Protein 2OYR (pdb70)

Solvent-accessible surface area: 12328 Å² total

Sequence (239 aa):
KICLIDETGAGDGALSVLAARWGLEHDEDNLALVLTPEHLELRKRDEPKLGGIFVDFVGGAAHRRKFGGGRGEAVAKAVGIKGDYLPDVVDATAGLGRDAFVLASVGCRVRLERNPVVAALLDDGLARGYADAEIGGWLQERLQLIHASSLTALTDITPRPQVVYLDPFPHKQKKERVFQSLVGPDLDADGLLEPARLLATKRVVVKRPDYAPPLANVATPNAVVTKGHRFDIYAGTPV

Foldseek 3Di:
DAAEEEADPPPPCPSVVLCVVLVHDHDNPPCYFYQHNVFIWFDRVVCCVLPTDFQALPDDVVVCLVPVCQCPHLLNVQQPDDDPDQWAEEAQDCQSVPSVSSSLSSPHQYEEHAPSSSLSRNVRNLVVQLVDPPRNVSCVRRYYYDHDHLLPPLQPDPPQIQEYEEEQAQDDDHSSVRSCVVRPHPPCRLSNPVSRQARHQFKYKYKAFPPGAPRVNDDAPDWRDDPGIIIGIDGHHHD

Radius of gyration: 18.03 Å; Cα contacts (8 Å, |Δi|>4): 451; chains: 1; bounding box: 41×36×50 Å

InterPro domains:
  IPR007536 Ribosomal RNA small subunit methyltransferase J [MF_01523] (3-248)
  IPR007536 Ribosomal RNA small subunit methyltransferase J [PF04445] (19-246)
  IPR007536 Ribosomal RNA small subunit methyltransferase J [PTHR36112] (1-248)
  IPR029063 S-adenosyl-L-methionine-dependent methyltransferase superfamily [G3DSA:3.40.50.150] (57-249)
  IPR029063 S-adenosyl-L-methionine-dependent methyltransferase superfamily [SSF53335] (8-246)

Secondary structure (DSSP, 8-state):
-B-EEE-S---SSHHHHHHHHHT--B-TT---EEE-SS-EEEE-TT-GGG-EE---SSS---HHHHHS-GGGSHHHHHTT-BTTB---EEETT-TT-HHHHHHHHHT--B--B--HHHHHHHHHHHHHHHH-TTTHHHHHHHB---BS-HHHHSTT-SSPPSEEEE-----------HHHHHS---TTGGGGHHHHHHH-SSEEEEEEETTPPPGGG---SEEEE-SSEEEEEEE----

Nearest PDB structures (foldseek):
  2oyr-assembly1_A  TM=1.004E+00  e=3.779E-51  Shigella flexneri 2a
  2pgx-assembly1_A  TM=9.984E-01  e=9.378E-48  Escherichia coli O157:H7
  2pkw-assembly1_A  TM=9.981E-01  e=3.112E-46  Salmonella enterica subsp. enterica serovar Typhimurium str. LT2
  2r6z-assembly1_B  TM=7.964E-01  e=3.998E-18  Neisseria gonorrhoeae
  2r6z-assembly1_A  TM=8.002E-01  e=1.396E-17  Neisseria gonorrhoeae

B-factor: mean 17.2, std 8.58, range [4.15, 61.74]

Structure (mmCIF, N/CA/C/O backbone):
data_2OYR
#
_entry.id   2OYR
#
_cell.length_a   42.403
_cell.length_b   74.737
_cell.length_c   79.423
_cell.angle_alpha   90.00
_cell.angle_beta   90.00
_cell.angle_gamma   90.00
#
_symmetry.space_group_name_H-M   'P 21 21 21'
#
loop_
_entity.id
_entity.type
_entity.pdbx_description
1 polymer 'UPF0341 protein yhiQ'
2 non-polymer S-ADENOSYL-L-HOMOCYSTEINE
3 water water
#
loop_
_atom_site.group_PDB
_atom_site.id
_atom_site.type_symbol
_atom_site.label_atom_id
_atom_site.label_alt_id
_atom_site.label_comp_id
_atom_site.label_asym_id
_atom_site.label_entity_id
_atom_site.label_seq_id
_atom_site.pdbx_PDB_ins_code
_atom_site.Cartn_x
_atom_site.Cartn_y
_atom_site.Cartn_z
_atom_site.occupancy
_atom_site.B_iso_or_equiv
_atom_site.auth_seq_id
_atom_site.auth_comp_id
_atom_site.auth_asym_id
_atom_site.auth_atom_id
_atom_site.pdbx_PDB_model_num
ATOM 9 N N . LYS A 1 2 ? 22.648 56.734 42.770 1.00 12.04 2 LYS A N 1
ATOM 10 C CA . LYS A 1 2 ? 22.583 55.869 43.943 1.00 13.36 2 LYS A CA 1
ATOM 11 C C . LYS A 1 2 ? 22.571 54.378 43.594 1.00 13.78 2 LYS A C 1
ATOM 12 O O . LYS A 1 2 ? 22.010 53.965 42.577 1.00 14.23 2 LYS A O 1
ATOM 18 N N . ILE A 1 3 ? 23.193 53.581 44.458 1.00 12.80 3 ILE A N 1
ATOM 19 C CA . ILE A 1 3 ? 23.254 52.127 44.299 1.00 12.46 3 ILE A CA 1
ATOM 20 C C . ILE A 1 3 ? 24.017 51.566 45.501 1.00 11.59 3 ILE A C 1
ATOM 21 O O . ILE A 1 3 ? 24.835 52.264 46.093 1.00 9.52 3 ILE A O 1
ATOM 26 N N . CYS A 1 4 ? 23.744 50.320 45.876 1.00 10.69 4 CYS A N 1
ATOM 27 C CA . CYS A 1 4 ? 24.435 49.720 47.013 1.00 10.92 4 CYS A CA 1
ATOM 28 C C . CYS A 1 4 ? 25.799 49.215 46.551 1.00 11.44 4 CYS A C 1
ATOM 29 O O . CYS A 1 4 ? 25.884 48.279 45.759 1.00 10.71 4 CYS A O 1
ATOM 32 N N . LEU A 1 5 ? 26.864 49.847 47.033 1.00 9.81 5 LEU A N 1
ATOM 33 C CA . LEU A 1 5 ? 28.215 49.454 46.656 1.00 8.87 5 LEU A CA 1
ATOM 34 C C . LEU A 1 5 ? 28.750 48.413 47.634 1.00 9.64 5 LEU A C 1
ATOM 35 O O . LEU A 1 5 ? 28.835 48.664 48.840 1.00 8.75 5 LEU A O 1
ATOM 40 N N . ILE A 1 6 ? 29.107 47.244 47.106 1.00 7.93 6 ILE A N 1
ATOM 41 C CA . ILE A 1 6 ? 29.609 46.143 47.931 1.00 9.10 6 ILE A CA 1
ATOM 42 C C . ILE A 1 6 ? 31.014 45.712 47.529 1.00 8.96 6 ILE A C 1
ATOM 43 O O . ILE A 1 6 ? 31.306 45.528 46.349 1.00 10.02 6 ILE A O 1
ATOM 48 N N . ASP A 1 7 ? 31.879 45.553 48.524 1.00 7.53 7 ASP A N 1
ATOM 49 C CA . ASP A 1 7 ? 33.261 45.166 48.287 1.00 8.59 7 ASP A CA 1
ATOM 50 C C . ASP A 1 7 ? 33.482 43.720 48.704 1.00 7.94 7 ASP A C 1
ATOM 51 O O . ASP A 1 7 ? 33.409 43.391 49.892 1.00 6.86 7 ASP A O 1
ATOM 56 N N . GLU A 1 8 ? 33.730 42.853 47.726 1.00 6.68 8 GLU A N 1
ATOM 57 C CA . GLU A 1 8 ? 33.982 41.443 48.013 1.00 9.66 8 GLU A CA 1
ATOM 58 C C . GLU A 1 8 ? 35.374 41.066 47.511 1.00 8.98 8 GLU A C 1
ATOM 59 O O . GLU A 1 8 ? 35.596 39.944 47.057 1.00 9.91 8 GLU A O 1
ATOM 65 N N . THR A 1 9 ? 36.315 42.000 47.606 1.00 9.32 9 THR A N 1
ATOM 66 C CA . THR A 1 9 ? 37.671 41.736 47.127 1.00 11.90 9 THR A CA 1
ATOM 67 C C . THR A 1 9 ? 38.672 41.406 48.221 1.00 13.59 9 THR A C 1
ATOM 68 O O . THR A 1 9 ? 39.695 40.768 47.963 1.00 13.34 9 THR A O 1
ATOM 72 N N . GLY A 1 10 ? 38.380 41.853 49.437 1.00 13.57 10 GLY A N 1
ATOM 73 C CA . GLY A 1 10 ? 39.280 41.606 50.546 1.00 15.84 10 GLY A CA 1
ATOM 74 C C . GLY A 1 10 ? 40.618 42.312 50.393 1.00 16.00 10 GLY A C 1
ATOM 75 O O . GLY A 1 10 ? 41.551 42.044 51.149 1.00 15.83 10 GLY A O 1
ATOM 76 N N . ALA A 1 11 ? 40.721 43.228 49.433 1.00 16.03 11 ALA A N 1
ATOM 77 C CA . ALA A 1 11 ? 41.982 43.937 49.213 1.00 16.59 11 ALA A CA 1
ATOM 78 C C . ALA A 1 11 ? 42.215 45.117 50.153 1.00 17.23 11 ALA A C 1
ATOM 79 O O . ALA A 1 11 ? 43.300 45.261 50.721 1.00 18.64 11 ALA A O 1
ATOM 81 N N . GLY A 1 12 ? 41.204 45.966 50.300 1.00 16.49 12 GLY A N 1
ATOM 82 C CA . GLY A 1 12 ? 41.330 47.127 51.162 1.00 14.63 12 GLY A CA 1
ATOM 83 C C . GLY A 1 12 ? 42.137 48.247 50.530 1.00 14.16 12 GLY A C 1
ATOM 84 O O . GLY A 1 12 ? 42.531 49.187 51.214 1.00 13.10 12 GLY A O 1
ATOM 85 N N . ASP A 1 13 ? 42.371 48.162 49.223 1.00 12.74 13 ASP A N 1
ATOM 86 C CA . ASP A 1 13 ? 43.155 49.172 48.518 1.00 13.60 13 ASP A CA 1
ATOM 87 C C . ASP A 1 13 ? 42.351 50.369 48.034 1.00 12.94 13 ASP A C 1
ATOM 88 O O . ASP A 1 13 ? 42.901 51.269 47.403 1.00 13.03 13 ASP A O 1
ATOM 93 N N . GLY A 1 14 ? 41.053 50.373 48.318 1.00 12.28 14 GLY A N 1
ATOM 94 C CA . GLY A 1 14 ? 40.217 51.480 47.897 1.00 12.61 14 GLY A CA 1
ATOM 95 C C . GLY A 1 14 ? 39.727 51.403 46.463 1.00 12.04 14 GLY A C 1
ATOM 96 O O . GLY A 1 14 ? 39.213 52.382 45.936 1.00 12.30 14 GLY A O 1
ATOM 97 N N . ALA A 1 15 ? 39.873 50.247 45.824 1.00 12.01 15 ALA A N 1
ATOM 98 C CA . ALA A 1 15 ? 39.431 50.102 44.438 1.00 12.61 15 ALA A CA 1
ATOM 99 C C . ALA A 1 15 ? 37.974 50.531 44.250 1.00 12.38 15 ALA A C 1
ATOM 100 O O . ALA A 1 15 ? 37.656 51.287 43.325 1.00 13.30 15 ALA A O 1
ATOM 102 N N . LEU A 1 16 ? 37.088 50.053 45.119 1.00 10.51 16 LEU A N 1
ATOM 103 C CA . LEU A 1 16 ? 35.670 50.407 45.013 1.00 12.54 16 LEU A CA 1
ATOM 104 C C . LEU A 1 16 ? 35.429 51.907 45.209 1.00 11.17 16 LEU A C 1
ATOM 105 O O . LEU A 1 16 ? 34.610 52.508 44.512 1.00 11.62 16 LEU A O 1
ATOM 110 N N . SER A 1 17 ? 36.135 52.512 46.159 1.00 10.97 17 SER A N 1
ATOM 111 C CA . SER A 1 17 ? 35.971 53.937 46.413 1.00 11.24 17 SER A CA 1
ATOM 112 C C . SER A 1 17 ? 36.449 54.727 45.200 1.00 11.92 17 SER A C 1
ATOM 113 O O . SER A 1 17 ? 35.831 55.717 44.813 1.00 11.90 17 SER A O 1
ATOM 116 N N . VAL A 1 18 ? 37.551 54.285 44.600 1.00 12.50 18 VAL A N 1
ATOM 117 C CA . VAL A 1 18 ? 38.091 54.958 43.417 1.00 12.45 18 VAL A CA 1
ATOM 118 C C . VAL A 1 18 ? 37.098 54.834 42.262 1.00 11.80 18 VAL A C 1
ATOM 119 O O . VAL A 1 18 ? 36.867 55.786 41.518 1.00 11.25 18 VAL A O 1
ATOM 123 N N . LEU A 1 19 ? 36.489 53.658 42.143 1.00 13.69 19 LEU A N 1
ATOM 124 C CA . LEU A 1 19 ? 35.523 53.390 41.086 1.00 14.33 19 LEU A CA 1
ATOM 125 C C . LEU A 1 19 ? 34.269 54.251 41.215 1.00 12.83 19 LEU A C 1
ATOM 126 O O . LEU A 1 19 ? 33.760 54.772 40.222 1.00 11.75 19 LEU A O 1
ATOM 131 N N . ALA A 1 20 ? 33.775 54.394 42.441 1.00 11.86 20 ALA A N 1
ATOM 132 C CA . ALA A 1 20 ? 32.589 55.200 42.699 1.00 10.65 20 ALA A CA 1
ATOM 133 C C . ALA A 1 20 ? 32.875 56.662 42.369 1.00 10.44 20 ALA A C 1
ATOM 134 O O . ALA A 1 20 ? 32.043 57.353 41.780 1.00 12.42 20 ALA A O 1
ATOM 136 N N . ALA A 1 21 ? 34.054 57.131 42.761 1.00 9.87 21 ALA A N 1
ATOM 137 C CA . ALA A 1 21 ? 34.452 58.513 42.505 1.00 11.94 21 ALA A CA 1
ATOM 138 C C . ALA A 1 21 ? 34.548 58.758 41.002 1.00 11.23 21 ALA A C 1
ATOM 139 O O . ALA A 1 21 ? 34.005 59.736 40.482 1.00 12.73 21 ALA A O 1
ATOM 141 N N . ARG A 1 22 ? 35.231 57.851 40.311 1.00 12.48 22 ARG A N 1
ATOM 142 C CA . ARG A 1 22 ? 35.416 57.944 38.868 1.00 12.35 22 ARG A CA 1
ATOM 143 C C . ARG A 1 22 ? 34.085 58.007 38.118 1.00 13.04 22 ARG A C 1
ATOM 144 O O . ARG A 1 22 ? 33.923 58.810 37.195 1.00 14.09 22 ARG A O 1
ATOM 152 N N . TRP A 1 23 ? 33.128 57.171 38.514 1.00 10.74 23 TRP A N 1
ATOM 153 C CA . TRP A 1 23 ? 31.825 57.150 37.850 1.00 11.53 23 TRP A CA 1
ATOM 154 C C . TRP A 1 23 ? 30.740 57.963 38.543 1.00 11.65 23 TRP A C 1
ATOM 155 O O . TRP A 1 23 ? 29.587 57.959 38.119 1.00 11.70 23 TRP A O 1
ATOM 166 N N . GLY A 1 24 ? 31.109 58.663 39.609 1.00 13.21 24 GLY A N 1
ATOM 167 C CA . GLY A 1 24 ? 30.137 59.466 40.328 1.00 11.37 24 GLY A CA 1
ATOM 168 C C . GLY A 1 24 ? 29.030 58.655 40.979 1.00 10.79 24 GLY A C 1
ATOM 169 O O . GLY A 1 24 ? 27.874 59.071 40.977 1.00 8.90 24 GLY A O 1
ATOM 170 N N . LEU A 1 25 ? 29.371 57.498 41.539 1.00 10.65 25 LEU A N 1
ATOM 171 C CA . LEU A 1 25 ? 28.369 56.671 42.197 1.00 11.94 25 LEU A CA 1
ATOM 172 C C . LEU A 1 25 ? 28.262 57.001 43.683 1.00 13.09 25 LEU A C 1
ATOM 173 O O . LEU A 1 25 ? 29.263 57.282 44.342 1.00 12.95 25 LEU A O 1
ATOM 178 N N . GLU A 1 26 ? 27.038 56.953 44.199 1.00 13.37 26 GLU A N 1
ATOM 179 C CA . GLU A 1 26 ? 26.772 57.243 45.603 1.00 14.71 26 GLU A CA 1
ATOM 180 C C . GLU A 1 26 ? 26.283 55.986 46.302 1.00 14.29 26 GLU A C 1
ATOM 181 O O . GLU A 1 26 ? 25.296 55.383 45.881 1.00 14.69 26 GLU A O 1
ATOM 187 N N . HIS A 1 27 ? 26.954 55.588 47.375 1.00 12.96 27 HIS A N 1
ATOM 188 C CA . HIS A 1 27 ? 26.520 54.397 48.086 1.00 14.27 27 HIS A CA 1
ATOM 189 C C . HIS A 1 27 ? 25.141 54.602 48.707 1.00 15.09 27 HIS A C 1
ATOM 190 O O . HIS A 1 27 ? 24.887 55.616 49.355 1.00 15.08 27 HIS A O 1
ATOM 197 N N . ASP A 1 28 ? 24.254 53.634 48.497 1.00 14.60 28 ASP A N 1
ATOM 198 C CA . ASP A 1 28 ? 22.899 53.687 49.043 1.00 16.64 28 ASP A CA 1
ATOM 199 C C . ASP A 1 28 ? 22.618 52.335 49.701 1.00 18.07 28 ASP A C 1
ATOM 200 O O . ASP A 1 28 ? 22.219 51.375 49.040 1.00 16.95 28 ASP A O 1
ATOM 205 N N . GLU A 1 29 ? 22.855 52.276 51.009 1.00 19.83 29 GLU A N 1
ATOM 206 C CA . GLU A 1 29 ? 22.678 51.065 51.815 1.00 21.69 29 GLU A CA 1
ATOM 207 C C . GLU A 1 29 ? 21.413 50.259 51.588 1.00 21.29 29 GLU A C 1
ATOM 208 O O . GLU A 1 29 ? 21.451 49.031 51.562 1.00 20.67 29 GLU A O 1
ATOM 214 N N . ASP A 1 30 ? 20.290 50.948 51.450 1.00 22.26 30 ASP A N 1
ATOM 215 C CA . ASP A 1 30 ? 19.019 50.263 51.275 1.00 23.34 30 ASP A CA 1
ATOM 216 C C . ASP A 1 30 ? 18.553 50.206 49.826 1.00 23.42 30 ASP A C 1
ATOM 217 O O . ASP A 1 30 ? 17.373 49.976 49.562 1.00 23.02 30 ASP A O 1
ATOM 222 N N . ASN A 1 31 ? 19.478 50.392 48.887 1.00 20.30 31 ASN A N 1
ATOM 223 C CA . ASN A 1 31 ? 19.127 50.367 47.472 1.00 19.65 31 ASN A CA 1
ATOM 224 C C . ASN A 1 31 ? 18.671 48.981 47.017 1.00 18.04 31 ASN A C 1
ATOM 225 O O . ASN A 1 31 ? 19.130 47.962 47.530 1.00 17.55 31 ASN A O 1
ATOM 230 N N . LEU A 1 32 ? 17.754 48.948 46.056 1.00 18.08 32 LEU A N 1
ATOM 231 C CA . LEU A 1 32 ? 17.240 47.688 45.531 1.00 17.44 32 LEU A CA 1
ATOM 232 C C . LEU A 1 32 ? 18.296 46.977 44.686 1.00 15.90 32 LEU A C 1
ATOM 233 O O . LEU A 1 32 ? 18.284 45.752 44.569 1.00 13.91 32 LEU A O 1
ATOM 246 N N . ALA A 1 34 ? 22.547 46.405 43.659 1.00 13.11 34 ALA A N 1
ATOM 247 C CA . ALA A 1 34 ? 23.888 46.414 44.229 1.00 10.16 34 ALA A CA 1
ATOM 248 C C . ALA A 1 34 ? 24.947 46.243 43.150 1.00 8.80 34 ALA A C 1
ATOM 249 O O . ALA A 1 34 ? 24.787 45.457 42.209 1.00 7.56 34 ALA A O 1
ATOM 251 N N . LEU A 1 35 ? 26.028 47.000 43.297 1.00 7.22 35 LEU A N 1
ATOM 252 C CA . LEU A 1 35 ? 27.158 46.940 42.384 1.00 6.64 35 LEU A CA 1
ATOM 253 C C . LEU A 1 35 ? 28.257 46.347 43.254 1.00 7.06 35 LEU A C 1
ATOM 254 O O . LEU A 1 35 ? 28.712 46.977 44.214 1.00 6.98 35 LEU A O 1
ATOM 259 N N . VAL A 1 36 ? 28.677 45.134 42.914 1.00 6.49 36 VAL A N 1
ATOM 260 C CA . VAL A 1 36 ? 29.657 44.406 43.704 1.00 7.10 36 VAL A CA 1
ATOM 261 C C . VAL A 1 36 ? 30.999 44.182 43.027 1.00 7.61 36 VAL A C 1
ATOM 262 O O . VAL A 1 36 ? 31.058 43.670 41.909 1.00 8.22 36 VAL A O 1
ATOM 266 N N . LEU A 1 37 ? 32.080 44.553 43.703 1.00 6.65 37 LEU A N 1
ATOM 267 C CA . LEU A 1 37 ? 33.410 44.337 43.140 1.00 8.54 37 LEU A CA 1
ATOM 268 C C . LEU A 1 37 ? 33.896 43.007 43.715 1.00 10.38 37 LEU A C 1
ATOM 269 O O . LEU A 1 37 ? 34.091 42.887 44.925 1.00 10.11 37 LEU A O 1
ATOM 274 N N . THR A 1 38 ? 34.055 42.002 42.856 1.00 9.49 38 THR A N 1
ATOM 275 C CA . THR A 1 38 ? 34.518 40.686 43.304 1.00 10.75 38 THR A CA 1
ATOM 276 C C . THR A 1 38 ? 35.945 40.459 42.825 1.00 11.68 38 THR A C 1
ATOM 277 O O . THR A 1 38 ? 36.485 41.267 42.071 1.00 11.30 38 THR A O 1
ATOM 281 N N . PRO A 1 39 ? 36.577 39.351 43.253 1.00 13.07 39 PRO A N 1
ATOM 282 C CA . PRO A 1 39 ? 37.953 39.101 42.810 1.00 13.50 39 PRO A CA 1
ATOM 283 C C . PRO A 1 39 ? 38.013 38.780 41.324 1.00 13.46 39 PRO A C 1
ATOM 284 O O . PRO A 1 39 ? 39.072 38.842 40.720 1.00 14.36 39 PRO A O 1
ATOM 288 N N . GLU A 1 40 ? 36.871 38.446 40.738 1.00 13.93 40 GLU A N 1
ATOM 289 C CA . GLU A 1 40 ? 36.841 38.093 39.329 1.00 15.54 40 GLU A CA 1
ATOM 290 C C . GLU A 1 40 ? 36.391 39.244 38.437 1.00 15.32 40 GLU A C 1
ATOM 291 O O . GLU A 1 40 ? 36.890 39.394 37.323 1.00 13.39 40 GLU A O 1
ATOM 297 N N . HIS A 1 41 ? 35.465 40.065 38.931 1.00 12.84 41 HIS A N 1
ATOM 298 C CA . HIS A 1 41 ? 34.932 41.166 38.131 1.00 11.73 41 HIS A CA 1
ATOM 299 C C . HIS A 1 41 ? 33.939 42.033 38.904 1.00 11.08 41 HIS A C 1
ATOM 300 O O . HIS A 1 41 ? 33.612 41.769 40.063 1.00 11.18 41 HIS A O 1
ATOM 307 N N . LEU A 1 42 ? 33.441 43.063 38.229 1.00 10.63 42 LEU A N 1
ATOM 308 C CA . LEU A 1 42 ? 32.437 43.945 38.807 1.00 9.51 42 LEU A CA 1
ATOM 309 C C . LEU A 1 42 ? 31.101 43.439 38.269 1.00 9.53 42 LEU A C 1
ATOM 310 O O . LEU A 1 42 ? 30.942 43.292 37.056 1.00 9.09 42 LEU A O 1
ATOM 315 N N . GLU A 1 43 ? 30.152 43.156 39.155 1.00 7.55 43 GLU A N 1
ATOM 316 C CA . GLU A 1 43 ? 28.845 42.679 38.711 1.00 8.17 43 GLU A CA 1
ATOM 317 C C . GLU A 1 43 ? 27.693 43.468 39.317 1.00 8.83 43 GLU A C 1
ATOM 318 O O . GLU A 1 43 ? 27.876 44.214 40.279 1.00 8.71 43 GLU A O 1
ATOM 324 N N . LEU A 1 44 ? 26.513 43.303 38.720 1.00 7.73 44 LEU A N 1
ATOM 325 C CA . LEU A 1 44 ? 25.289 43.978 39.151 1.00 7.07 44 LEU A CA 1
ATOM 326 C C . LEU A 1 44 ? 24.319 42.936 39.708 1.00 7.58 44 LEU A C 1
ATOM 327 O O . LEU A 1 44 ? 24.093 41.901 39.083 1.00 8.77 44 LEU A O 1
ATOM 332 N N . ARG A 1 45 ? 23.747 43.208 40.878 1.00 8.44 45 ARG A N 1
ATOM 333 C CA . ARG A 1 45 ? 22.809 42.282 41.502 1.00 8.83 45 ARG A CA 1
ATOM 334 C C . ARG A 1 45 ? 21.471 42.924 41.854 1.00 9.43 45 ARG A C 1
ATOM 335 O O . ARG A 1 45 ? 21.390 44.128 42.108 1.00 10.36 45 ARG A O 1
ATOM 343 N N . LYS A 1 46 ? 20.428 42.099 41.860 1.00 11.19 46 LYS A N 1
ATOM 344 C CA . LYS A 1 46 ? 19.076 42.520 42.222 1.00 13.66 46 LYS A CA 1
ATOM 345 C C . LYS A 1 46 ? 18.901 41.917 43.615 1.00 15.45 46 LYS A C 1
ATOM 346 O O . LYS A 1 46 ? 18.488 40.764 43.762 1.00 15.30 46 LYS A O 1
ATOM 352 N N . ARG A 1 47 ? 19.242 42.708 44.628 1.00 16.57 47 ARG A N 1
ATOM 353 C CA . ARG A 1 47 ? 19.201 42.295 46.027 1.00 18.27 47 ARG A CA 1
ATOM 354 C C . ARG A 1 47 ? 17.986 41.499 46.511 1.00 20.21 47 ARG A C 1
ATOM 355 O O . ARG A 1 47 ? 18.132 40.633 47.363 1.00 19.30 47 ARG A O 1
ATOM 363 N N . ASP A 1 48 ? 16.802 41.785 45.975 1.00 21.95 48 ASP A N 1
ATOM 364 C CA . ASP A 1 48 ? 15.594 41.087 46.404 1.00 23.52 48 ASP A CA 1
ATOM 365 C C . ASP A 1 48 ? 15.394 39.765 45.676 1.00 23.77 48 ASP A C 1
ATOM 366 O O . ASP A 1 48 ? 14.494 38.995 46.005 1.00 22.92 48 ASP A O 1
ATOM 371 N N . GLU A 1 49 ? 16.238 39.499 44.688 1.00 22.82 49 GLU A N 1
ATOM 372 C CA . GLU A 1 49 ? 16.132 38.268 43.922 1.00 22.67 49 GLU A CA 1
ATOM 373 C C . GLU A 1 49 ? 17.498 37.637 43.667 1.00 22.01 49 GLU A C 1
ATOM 374 O O . GLU A 1 49 ? 18.001 37.648 42.536 1.00 20.80 49 GLU A O 1
ATOM 380 N N . PRO A 1 50 ? 18.113 37.075 44.720 1.00 22.15 50 PRO A N 1
ATOM 381 C CA . PRO A 1 50 ? 19.428 36.431 44.632 1.00 22.63 50 PRO A CA 1
ATOM 382 C C . PRO A 1 50 ? 19.459 35.286 43.621 1.00 22.99 50 PRO A C 1
ATOM 383 O O . PRO A 1 50 ? 20.496 35.013 43.018 1.00 22.95 50 PRO A O 1
ATOM 387 N N . LYS A 1 51 ? 18.326 34.612 43.445 1.00 22.48 51 LYS A N 1
ATOM 388 C CA . LYS A 1 51 ? 18.263 33.497 42.507 1.00 23.05 51 LYS A CA 1
ATOM 389 C C . LYS A 1 51 ? 18.623 33.916 41.089 1.00 22.34 51 LYS A C 1
ATOM 390 O O . LYS A 1 51 ? 19.035 33.085 40.277 1.00 21.71 51 LYS A O 1
ATOM 396 N N . LEU A 1 52 ? 18.471 35.203 40.789 1.00 20.61 52 LEU A N 1
ATOM 397 C CA . LEU A 1 52 ? 18.799 35.704 39.458 1.00 20.98 52 LEU A CA 1
ATOM 398 C C . LEU A 1 52 ? 20.307 35.805 39.278 1.00 20.05 52 LEU A C 1
ATOM 399 O O . LEU A 1 52 ? 20.800 35.901 38.154 1.00 21.96 52 LEU A O 1
ATOM 404 N N . GLY A 1 53 ? 21.039 35.782 40.388 1.00 20.46 53 GLY A N 1
ATOM 405 C CA . GLY A 1 53 ? 22.487 35.872 40.315 1.00 18.83 53 GLY A CA 1
ATOM 406 C C . GLY A 1 53 ? 22.958 37.258 39.924 1.00 18.00 53 GLY A C 1
ATOM 407 O O . GLY A 1 53 ? 22.177 38.211 39.917 1.00 20.06 53 GLY A O 1
ATOM 408 N N . GLY A 1 54 ? 24.241 37.382 39.607 1.00 16.59 54 GLY A N 1
ATOM 409 C CA . GLY A 1 54 ? 24.770 38.674 39.217 1.00 14.88 54 GLY A CA 1
ATOM 410 C C . GLY A 1 54 ? 25.098 38.711 37.738 1.00 13.56 54 GLY A C 1
ATOM 411 O O . GLY A 1 54 ? 25.342 37.668 37.125 1.00 13.45 54 GLY A O 1
ATOM 412 N N . ILE A 1 55 ? 25.083 39.905 37.153 1.00 11.07 55 ILE A N 1
ATOM 413 C CA . ILE A 1 55 ? 25.407 40.043 35.739 1.00 11.23 55 ILE A CA 1
ATOM 414 C C . ILE A 1 55 ? 26.644 40.902 35.596 1.00 10.07 55 ILE A C 1
ATOM 415 O O . ILE A 1 55 ? 26.849 41.842 36.355 1.00 9.19 55 ILE A O 1
ATOM 420 N N . PHE A 1 56 ? 27.478 40.556 34.625 1.00 10.67 56 PHE A N 1
ATOM 421 C CA . PHE A 1 56 ? 28.710 41.288 34.364 1.00 11.28 56 PHE A CA 1
ATOM 422 C C . PHE A 1 56 ? 29.037 41.181 32.883 1.00 9.81 56 PHE A C 1
ATOM 423 O O . PHE A 1 56 ? 28.582 40.267 32.203 1.00 11.33 56 PHE A O 1
ATOM 431 N N . VAL A 1 57 ? 29.827 42.127 32.397 1.00 8.50 57 VAL A N 1
ATOM 432 C CA . VAL A 1 57 ? 30.228 42.167 31.001 1.00 6.93 57 VAL A CA 1
ATOM 433 C C . VAL A 1 57 ? 31.464 41.303 30.795 1.00 9.93 57 VAL A C 1
ATOM 434 O O . VAL A 1 57 ? 32.500 41.516 31.432 1.00 9.40 57 VAL A O 1
ATOM 438 N N . ASP A 1 58 ? 31.353 40.331 29.897 1.00 9.49 58 ASP A N 1
ATOM 439 C CA . ASP A 1 58 ? 32.455 39.418 29.631 1.00 11.41 58 ASP A CA 1
ATOM 440 C C . ASP A 1 58 ? 32.607 39.178 28.126 1.00 12.23 58 ASP A C 1
ATOM 441 O O . ASP A 1 58 ? 31.817 38.459 27.519 1.00 12.79 58 ASP A O 1
ATOM 446 N N . PHE A 1 59 ? 33.627 39.797 27.539 1.00 11.89 59 PHE A N 1
ATOM 447 C CA . PHE A 1 59 ? 33.903 39.677 26.109 1.00 12.50 59 PHE A CA 1
ATOM 448 C C . PHE A 1 59 ? 34.703 38.423 25.789 1.00 12.89 59 PHE A C 1
ATOM 449 O O . PHE A 1 59 ? 34.699 37.946 24.652 1.00 12.96 59 PHE A O 1
ATOM 457 N N . VAL A 1 60 ? 35.387 37.899 26.799 1.00 12.15 60 VAL A N 1
ATOM 458 C CA . VAL A 1 60 ? 36.229 36.719 26.644 1.00 13.83 60 VAL A CA 1
ATOM 459 C C . VAL A 1 60 ? 35.503 35.377 26.710 1.00 14.14 60 VAL A C 1
ATOM 460 O O . VAL A 1 60 ? 35.842 34.450 25.971 1.00 16.17 60 VAL A O 1
ATOM 464 N N . GLY A 1 61 ? 34.517 35.260 27.592 1.00 13.68 61 GLY A N 1
ATOM 465 C CA . GLY A 1 61 ? 33.812 33.996 27.700 1.00 13.87 61 GLY A CA 1
ATOM 466 C C . GLY A 1 61 ? 32.302 34.099 27.690 1.00 12.63 61 GLY A C 1
ATOM 467 O O . GLY A 1 61 ? 31.729 35.066 27.187 1.00 12.93 61 GLY A O 1
ATOM 468 N N . GLY A 1 62 ? 31.660 33.072 28.232 1.00 12.54 62 GLY A N 1
ATOM 469 C CA . GLY A 1 62 ? 30.214 33.043 28.312 1.00 12.23 62 GLY A CA 1
ATOM 470 C C . GLY A 1 62 ? 29.463 33.244 27.008 1.00 12.28 62 GLY A C 1
ATOM 471 O O . GLY A 1 62 ? 29.916 32.851 25.929 1.00 11.24 62 GLY A O 1
ATOM 472 N N . ALA A 1 63 ? 28.298 33.868 27.129 1.00 11.49 63 ALA A N 1
ATOM 473 C CA . ALA A 1 63 ? 27.416 34.133 25.999 1.00 12.24 63 ALA A CA 1
ATOM 474 C C . ALA A 1 63 ? 28.046 34.933 24.861 1.00 12.10 63 ALA A C 1
ATOM 475 O O . ALA A 1 63 ? 27.742 34.686 23.696 1.00 10.59 63 ALA A O 1
ATOM 485 N N . ALA A 1 65 ? 31.246 34.964 23.907 1.00 11.29 65 ALA A N 1
ATOM 486 C CA . ALA A 1 65 ? 32.204 34.127 23.191 1.00 10.10 65 ALA A CA 1
ATOM 487 C C . ALA A 1 65 ? 31.471 33.107 22.328 1.00 10.38 65 ALA A C 1
ATOM 488 O O . ALA A 1 65 ? 31.923 32.765 21.237 1.00 10.52 65 ALA A O 1
ATOM 490 N N . HIS A 1 66 ? 30.340 32.620 22.833 1.00 9.56 66 HIS A N 1
ATOM 491 C CA . HIS A 1 66 ? 29.530 31.643 22.118 1.00 8.22 66 HIS A CA 1
ATOM 492 C C . HIS A 1 66 ? 28.928 32.309 20.873 1.00 8.33 66 HIS A C 1
ATOM 493 O O . HIS A 1 66 ? 28.968 31.751 19.774 1.00 8.34 66 HIS A O 1
ATOM 500 N N . ARG A 1 67 ? 28.403 33.520 21.040 1.00 7.13 67 ARG A N 1
ATOM 501 C CA . ARG A 1 67 ? 27.821 34.249 19.917 1.00 8.02 67 ARG A CA 1
ATOM 502 C C . ARG A 1 67 ? 28.874 34.572 18.852 1.00 6.71 67 ARG A C 1
ATOM 503 O O . ARG A 1 67 ? 28.595 34.531 17.653 1.00 6.66 67 ARG A O 1
ATOM 511 N N . ARG A 1 68 ? 30.085 34.890 19.294 1.00 5.87 68 ARG A N 1
ATOM 512 C CA . ARG A 1 68 ? 31.167 35.214 18.368 1.00 7.49 68 ARG A CA 1
ATOM 513 C C . ARG A 1 68 ? 31.508 34.018 17.496 1.00 8.28 68 ARG A C 1
ATOM 514 O O . ARG A 1 68 ? 31.828 34.167 16.313 1.00 6.86 68 ARG A O 1
ATOM 522 N N . LYS A 1 69 ? 31.454 32.828 18.083 1.00 8.39 69 LYS A N 1
ATOM 523 C CA . LYS A 1 69 ? 31.780 31.627 17.329 1.00 10.73 69 LYS A CA 1
ATOM 524 C C . LYS A 1 69 ? 30.623 31.026 16.543 1.00 10.57 69 LYS A C 1
ATOM 525 O O . LYS A 1 69 ? 30.837 30.492 15.459 1.00 9.67 69 LYS A O 1
ATOM 531 N N . PHE A 1 70 ? 29.407 31.115 17.077 1.00 9.69 70 PHE A N 1
ATOM 532 C CA . PHE A 1 70 ? 28.240 30.530 16.413 1.00 11.84 70 PHE A CA 1
ATOM 533 C C . PHE A 1 70 ? 27.200 31.527 15.911 1.00 11.57 70 PHE A C 1
ATOM 534 O O . PHE A 1 70 ? 26.225 31.138 15.269 1.00 12.20 70 PHE A O 1
ATOM 542 N N . GLY A 1 71 ? 27.399 32.808 16.203 1.00 12.25 71 GLY A N 1
ATOM 543 C CA . GLY A 1 71 ? 26.444 33.818 15.776 1.00 12.40 71 GLY A CA 1
ATOM 544 C C . GLY A 1 71 ? 26.393 34.088 14.281 1.00 11.87 71 GLY A C 1
ATOM 545 O O . GLY A 1 71 ? 25.350 34.473 13.755 1.00 13.52 71 GLY A O 1
ATOM 546 N N . GLY A 1 72 ? 27.517 33.908 13.594 1.00 11.52 72 GLY A N 1
ATOM 547 C CA . GLY A 1 72 ? 27.540 34.132 12.159 1.00 10.78 72 GLY A CA 1
ATOM 548 C C . GLY A 1 72 ? 28.360 35.334 11.723 1.00 10.44 72 GLY A C 1
ATOM 549 O O . GLY A 1 72 ? 28.651 35.485 10.539 1.00 8.48 72 GLY A O 1
ATOM 550 N N . GLY A 1 73 ? 28.719 36.193 12.674 1.00 10.46 73 GLY A N 1
ATOM 551 C CA . GLY A 1 73 ? 29.518 37.365 12.360 1.00 10.80 73 GLY A CA 1
ATOM 552 C C . GLY A 1 73 ? 28.868 38.278 11.342 1.00 9.55 73 GLY A C 1
ATOM 553 O O . GLY A 1 73 ? 27.824 38.879 11.615 1.00 7.48 73 GLY A O 1
ATOM 554 N N . ARG A 1 74 ? 29.484 38.395 10.169 1.00 9.06 74 ARG A N 1
ATOM 555 C CA . ARG A 1 74 ? 28.935 39.242 9.112 1.00 10.62 74 ARG A CA 1
ATOM 556 C C . ARG A 1 74 ? 27.544 38.749 8.737 1.00 9.04 74 ARG A C 1
ATOM 557 O O . ARG A 1 74 ? 26.758 39.472 8.129 1.00 9.15 74 ARG A O 1
ATOM 565 N N . GLY A 1 75 ? 27.249 37.507 9.101 1.00 7.78 75 GLY A N 1
ATOM 566 C CA . GLY A 1 75 ? 25.949 36.942 8.791 1.00 8.85 75 GLY A CA 1
ATOM 567 C C . GLY A 1 75 ? 24.871 37.319 9.798 1.00 8.94 75 GLY A C 1
ATOM 568 O O . GLY A 1 75 ? 23.701 36.999 9.601 1.00 10.60 75 GLY A O 1
ATOM 569 N N . GLU A 1 76 ? 25.252 37.990 10.880 1.00 8.71 76 GLU A N 1
ATOM 570 C CA . GLU A 1 76 ? 24.275 38.399 11.885 1.00 8.17 76 GLU A CA 1
ATOM 571 C C . GLU A 1 76 ? 23.309 39.448 11.350 1.00 7.72 76 GLU A C 1
ATOM 572 O O . GLU A 1 76 ? 23.659 40.226 10.471 1.00 8.28 76 GLU A O 1
ATOM 578 N N . ALA A 1 77 ? 22.092 39.463 11.885 1.00 8.97 77 ALA A N 1
ATOM 579 C CA . ALA A 1 77 ? 21.078 40.416 11.447 1.00 10.98 77 ALA A CA 1
ATOM 580 C C . ALA A 1 77 ? 21.536 41.852 11.644 1.00 9.78 77 ALA A C 1
ATOM 581 O O . ALA A 1 77 ? 21.300 42.704 10.790 1.00 10.76 77 ALA A O 1
ATOM 583 N N . VAL A 1 78 ? 22.181 42.125 12.772 1.00 10.02 78 VAL A N 1
ATOM 584 C CA . VAL A 1 78 ? 22.650 43.476 13.047 1.00 8.48 78 VAL A CA 1
ATOM 585 C C . VAL A 1 78 ? 23.794 43.849 12.104 1.00 9.52 78 VAL A C 1
ATOM 586 O O . VAL A 1 78 ? 23.912 45.004 11.696 1.00 8.65 78 VAL A O 1
ATOM 590 N N . ALA A 1 79 ? 24.623 42.871 11.746 1.00 8.51 79 ALA A N 1
ATOM 591 C CA . ALA A 1 79 ? 25.745 43.117 10.840 1.00 8.23 79 ALA A CA 1
ATOM 592 C C . ALA A 1 79 ? 25.247 43.441 9.437 1.00 9.83 79 ALA A C 1
ATOM 593 O O . ALA A 1 79 ? 25.820 44.279 8.742 1.00 12.08 79 ALA A O 1
ATOM 595 N N . LYS A 1 80 ? 24.182 42.776 9.010 1.00 9.30 80 LYS A N 1
ATOM 596 C CA . LYS A 1 80 ? 23.651 43.043 7.683 1.00 10.94 80 LYS A CA 1
ATOM 597 C C . LYS A 1 80 ? 22.926 44.384 7.674 1.00 11.69 80 LYS A C 1
ATOM 598 O O . LYS A 1 80 ? 22.922 45.087 6.664 1.00 11.08 80 LYS A O 1
ATOM 604 N N . ALA A 1 81 ? 22.334 44.748 8.808 1.00 9.03 81 ALA A N 1
ATOM 605 C CA . ALA A 1 81 ? 21.626 46.021 8.913 1.00 10.67 81 ALA A CA 1
ATOM 606 C C . ALA A 1 81 ? 22.591 47.198 8.787 1.00 9.73 81 ALA A C 1
ATOM 607 O O . ALA A 1 81 ? 22.290 48.179 8.106 1.00 12.12 81 ALA A O 1
ATOM 609 N N . VAL A 1 82 ? 23.749 47.103 9.437 1.00 9.62 82 VAL A N 1
ATOM 610 C CA . VAL A 1 82 ? 24.729 48.184 9.378 1.00 11.44 82 VAL A CA 1
ATOM 611 C C . VAL A 1 82 ? 25.346 48.315 7.995 1.00 12.36 82 VAL A C 1
ATOM 612 O O . VAL A 1 82 ? 26.011 49.310 7.699 1.00 13.64 82 VAL A O 1
ATOM 616 N N . GLY A 1 83 ? 25.126 47.312 7.150 1.00 13.12 83 GLY A N 1
ATOM 617 C CA . GLY A 1 83 ? 25.648 47.366 5.795 1.00 14.06 83 GLY A CA 1
ATOM 618 C C . GLY A 1 83 ? 26.904 46.560 5.519 1.00 12.59 83 GLY A C 1
ATOM 619 O O . GLY A 1 83 ? 27.441 46.612 4.415 1.00 12.04 83 GLY A O 1
ATOM 620 N N . ILE A 1 84 ? 27.386 45.820 6.509 1.00 12.20 84 ILE A N 1
ATOM 621 C CA . ILE A 1 84 ? 28.589 45.019 6.308 1.00 12.72 84 ILE A CA 1
ATOM 622 C C . ILE A 1 84 ? 28.422 44.107 5.088 1.00 12.50 84 ILE A C 1
ATOM 623 O O . ILE A 1 84 ? 27.465 43.335 5.000 1.00 12.53 84 ILE A O 1
ATOM 628 N N . LYS A 1 85 ? 29.350 44.217 4.142 1.00 13.00 85 LYS A N 1
ATOM 629 C CA . LYS A 1 85 ? 29.310 43.416 2.920 1.00 17.14 85 LYS A CA 1
ATOM 630 C C . LYS A 1 85 ? 30.684 43.364 2.271 1.00 17.86 85 LYS A C 1
ATOM 631 O O . LYS A 1 85 ? 31.327 44.396 2.072 1.00 16.82 85 LYS A O 1
ATOM 637 N N . GLY A 1 86 ? 31.133 42.159 1.940 1.00 18.45 86 GLY A N 1
ATOM 638 C CA . GLY A 1 86 ? 32.437 42.017 1.320 1.00 19.95 86 GLY A CA 1
ATOM 639 C C . GLY A 1 86 ? 33.507 42.601 2.218 1.00 20.73 86 GLY A C 1
ATOM 640 O O . GLY A 1 86 ? 33.581 42.260 3.397 1.00 21.95 86 GLY A O 1
ATOM 641 N N . ASP A 1 87 ? 34.325 43.495 1.668 1.00 21.40 87 ASP A N 1
ATOM 642 C CA . ASP A 1 87 ? 35.395 44.122 2.437 1.00 23.36 87 ASP A CA 1
ATOM 643 C C . ASP A 1 87 ? 34.981 45.475 3.011 1.00 21.39 87 ASP A C 1
ATOM 644 O O . ASP A 1 87 ? 35.818 46.240 3.487 1.00 21.84 87 ASP A O 1
ATOM 649 N N . TYR A 1 88 ? 33.686 45.767 2.956 1.00 19.92 88 TYR A N 1
ATOM 650 C CA . TYR A 1 88 ? 33.166 47.016 3.500 1.00 17.83 88 TYR A CA 1
ATOM 651 C C . TYR A 1 88 ? 32.887 46.819 4.992 1.00 16.08 88 TYR A C 1
ATOM 652 O O . TYR A 1 88 ? 31.962 46.099 5.372 1.00 13.09 88 TYR A O 1
ATOM 661 N N . LEU A 1 89 ? 33.707 47.457 5.822 1.00 15.45 89 LEU A N 1
ATOM 662 C CA . LEU A 1 89 ? 33.594 47.386 7.279 1.00 14.20 89 LEU A CA 1
ATOM 663 C C . LEU A 1 89 ? 33.534 48.822 7.798 1.00 14.46 89 LEU A C 1
ATOM 664 O O . LEU A 1 89 ? 34.545 49.400 8.183 1.00 14.23 89 LEU A O 1
ATOM 669 N N . PRO A 1 90 ? 32.333 49.408 7.830 1.00 14.25 90 PRO A N 1
ATOM 670 C CA . PRO A 1 90 ? 32.115 50.783 8.287 1.00 13.74 90 PRO A CA 1
ATOM 671 C C . PRO A 1 90 ? 32.473 51.097 9.733 1.00 14.12 90 PRO A C 1
ATOM 672 O O . PRO A 1 90 ? 32.399 50.235 10.619 1.00 12.18 90 PRO A O 1
ATOM 676 N N . ASP A 1 91 ? 32.880 52.341 9.965 1.00 13.71 91 ASP A N 1
ATOM 677 C CA . ASP A 1 91 ? 33.170 52.774 11.317 1.00 13.46 91 ASP A CA 1
ATOM 678 C C . ASP A 1 91 ? 31.781 52.952 11.898 1.00 10.66 91 ASP A C 1
ATOM 679 O O . ASP A 1 91 ? 30.907 53.511 11.244 1.00 11.24 91 ASP A O 1
ATOM 684 N N . VAL A 1 92 ? 31.571 52.461 13.109 1.00 10.96 92 VAL A N 1
ATOM 685 C CA . VAL A 1 92 ? 30.268 52.574 13.734 1.00 11.31 92 VAL A CA 1
ATOM 686 C C . VAL A 1 92 ? 30.322 53.249 15.088 1.00 11.70 92 VAL A C 1
ATOM 687 O O . VAL A 1 92 ? 31.305 53.133 15.820 1.00 11.27 92 VAL A O 1
ATOM 691 N N . VAL A 1 93 ? 29.251 53.966 15.407 1.00 12.32 93 VAL A N 1
ATOM 692 C CA . VAL A 1 93 ? 29.119 54.608 16.701 1.00 14.68 93 VAL A CA 1
ATOM 693 C C . VAL A 1 93 ? 27.842 54.009 17.280 1.00 14.22 93 VAL A C 1
ATOM 694 O O . VAL A 1 93 ? 26.761 54.137 16.701 1.00 13.23 93 VAL A O 1
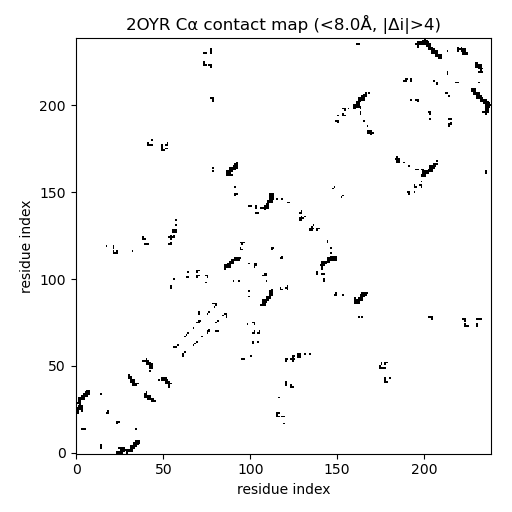ATOM 698 N N . ASP A 1 94 ? 27.997 53.301 18.393 1.00 16.11 94 ASP A N 1
ATOM 699 C CA . ASP A 1 94 ? 26.880 52.678 19.100 1.00 15.76 94 ASP A CA 1
ATOM 700 C C . ASP A 1 94 ? 26.503 53.711 20.142 1.00 13.63 94 ASP A C 1
ATOM 701 O O . ASP A 1 94 ? 27.145 53.815 21.185 1.00 15.10 94 ASP A O 1
ATOM 706 N N . ALA A 1 95 ? 25.461 54.474 19.850 1.00 13.20 95 ALA A N 1
ATOM 707 C CA . ALA A 1 95 ? 25.016 55.547 20.722 1.00 11.17 95 ALA A CA 1
ATOM 708 C C . ALA A 1 95 ? 24.313 55.101 22.002 1.00 10.41 95 ALA A C 1
ATOM 709 O O . ALA A 1 95 ? 24.036 55.924 22.869 1.00 8.12 95 ALA A O 1
ATOM 711 N N . THR A 1 96 ? 24.046 53.802 22.121 1.00 9.22 96 THR A N 1
ATOM 712 C CA . THR A 1 96 ? 23.345 53.240 23.273 1.00 9.56 96 THR A CA 1
ATOM 713 C C . THR A 1 96 ? 23.995 51.897 23.676 1.00 11.83 96 THR A C 1
ATOM 714 O O . THR A 1 96 ? 23.339 50.853 23.659 1.00 8.55 96 THR A O 1
ATOM 718 N N . ALA A 1 97 ? 25.274 51.940 24.052 1.00 10.80 97 ALA A N 1
ATOM 719 C CA . ALA A 1 97 ? 26.055 50.747 24.413 1.00 10.45 97 ALA A CA 1
ATOM 720 C C . ALA A 1 97 ? 25.406 49.631 25.243 1.00 10.95 97 ALA A C 1
ATOM 721 O O . ALA A 1 97 ? 25.439 48.461 24.846 1.00 10.65 97 ALA A O 1
ATOM 723 N N . GLY A 1 98 ? 24.841 49.973 26.398 1.00 9.86 98 GLY A N 1
ATOM 724 C CA . GLY A 1 98 ? 24.238 48.950 27.237 1.00 9.06 98 GLY A CA 1
ATOM 725 C C . GLY A 1 98 ? 25.282 47.926 27.663 1.00 8.83 98 GLY A C 1
ATOM 726 O O . GLY A 1 98 ? 26.316 48.289 28.217 1.00 8.47 98 GLY A O 1
ATOM 727 N N . LEU A 1 99 ? 25.027 46.650 27.398 1.00 7.44 99 LEU A N 1
ATOM 728 C CA . LEU A 1 99 ? 25.973 45.605 27.758 1.00 9.86 99 LEU A CA 1
ATOM 729 C C . LEU A 1 99 ? 27.036 45.418 26.688 1.00 9.75 99 LEU A C 1
ATOM 730 O O . LEU A 1 99 ? 27.960 44.617 26.849 1.00 12.35 99 LEU A O 1
ATOM 735 N N . GLY A 1 100 ? 26.900 46.163 25.596 1.00 8.67 100 GLY A N 1
ATOM 736 C CA . GLY A 1 100 ? 27.863 46.088 24.512 1.00 9.11 100 GLY A CA 1
ATOM 737 C C . GLY A 1 100 ? 27.836 44.806 23.698 1.00 9.61 100 GLY A C 1
ATOM 738 O O . GLY A 1 100 ? 28.807 44.493 23.013 1.00 8.44 100 GLY A O 1
ATOM 739 N N . ARG A 1 101 ? 26.732 44.069 23.763 1.00 8.86 101 ARG A N 1
ATOM 740 C CA . ARG A 1 101 ? 26.615 42.821 23.025 1.00 11.52 101 ARG A CA 1
ATOM 741 C C . ARG A 1 101 ? 26.646 43.026 21.509 1.00 12.38 101 ARG A C 1
ATOM 742 O O . ARG A 1 101 ? 27.416 42.363 20.804 1.00 9.82 101 ARG A O 1
ATOM 750 N N . ASP A 1 102 ? 25.824 43.941 20.999 1.00 11.95 102 ASP A N 1
ATOM 751 C CA . ASP A 1 102 ? 25.802 44.205 19.557 1.00 11.83 102 ASP A CA 1
ATOM 752 C C . ASP A 1 102 ? 27.111 44.865 19.122 1.00 10.34 102 ASP A C 1
ATOM 753 O O . ASP A 1 102 ? 27.641 44.568 18.046 1.00 8.48 102 ASP A O 1
ATOM 758 N N . ALA A 1 103 ? 27.622 45.765 19.958 1.00 9.84 103 ALA A N 1
ATOM 759 C CA . ALA A 1 103 ? 28.863 46.461 19.668 1.00 6.90 103 ALA A CA 1
ATOM 760 C C . ALA A 1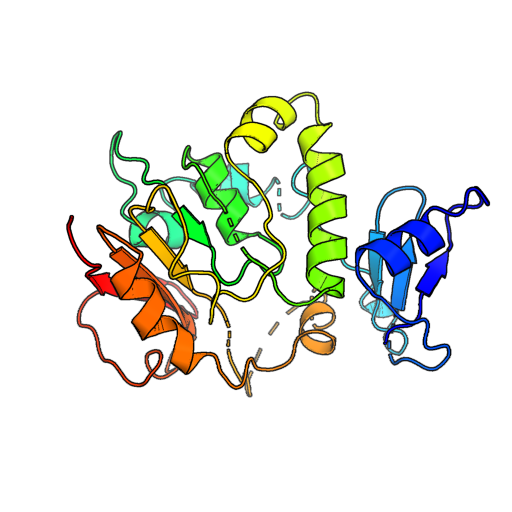 103 ? 29.990 45.465 19.474 1.00 7.36 103 ALA A C 1
ATOM 761 O O . ALA A 1 103 ? 30.763 45.568 18.528 1.00 7.65 103 ALA A O 1
ATOM 763 N N . PHE A 1 104 ? 30.075 44.497 20.378 1.00 6.58 104 PHE A N 1
ATOM 764 C CA . PHE A 1 104 ? 31.121 43.481 20.318 1.00 8.53 104 PHE A CA 1
ATOM 765 C C . PHE A 1 104 ? 31.066 42.672 19.026 1.00 8.88 104 PHE A C 1
ATOM 766 O O . PHE A 1 104 ? 32.104 42.365 18.434 1.00 8.79 104 PHE A O 1
ATOM 774 N N . VAL A 1 105 ? 29.855 42.325 18.597 1.00 7.80 105 VAL A N 1
ATOM 775 C CA . VAL A 1 105 ? 29.670 41.566 17.366 1.00 8.27 105 VAL A CA 1
ATOM 776 C C . VAL A 1 105 ? 30.247 42.351 16.196 1.00 8.01 105 VAL A C 1
ATOM 777 O O . VAL A 1 105 ? 31.054 41.833 15.430 1.00 8.09 105 VAL A O 1
ATOM 781 N N . LEU A 1 106 ? 29.836 43.608 16.068 1.00 7.04 106 LEU A N 1
ATOM 782 C CA . LEU A 1 106 ? 30.322 44.448 14.981 1.00 8.91 106 LEU A CA 1
ATOM 783 C C . LEU A 1 106 ? 31.845 44.578 14.992 1.00 8.36 106 LEU A C 1
ATOM 784 O O . LEU A 1 106 ? 32.489 44.476 13.942 1.00 7.37 106 LEU A O 1
ATOM 789 N N . ALA A 1 107 ? 32.419 44.790 16.175 1.00 8.23 107 ALA A N 1
ATOM 790 C CA . ALA A 1 107 ? 33.871 44.925 16.305 1.00 8.95 107 ALA A CA 1
ATOM 791 C C . ALA A 1 107 ? 34.592 43.608 15.982 1.00 8.93 107 ALA A C 1
ATOM 792 O O . ALA A 1 107 ? 35.709 43.613 15.456 1.00 9.99 107 ALA A O 1
ATOM 794 N N . SER A 1 108 ? 33.948 42.491 16.314 1.00 8.68 108 SER A N 1
ATOM 795 C CA . SER A 1 108 ? 34.503 41.163 16.065 1.00 10.35 108 SER A CA 1
ATOM 796 C C . SER A 1 108 ? 34.552 40.838 14.578 1.00 10.43 108 SER A C 1
ATOM 797 O O . SER A 1 108 ? 35.417 40.093 14.123 1.00 10.97 108 SER A O 1
ATOM 800 N N . VAL A 1 109 ? 33.608 41.384 13.821 1.00 12.27 109 VAL A N 1
ATOM 801 C CA . VAL A 1 109 ? 33.563 41.130 12.392 1.00 11.17 109 VAL A CA 1
ATOM 802 C C . VAL A 1 109 ? 34.702 41.883 11.728 1.00 12.86 109 VAL A C 1
ATOM 803 O O . VAL A 1 109 ? 35.283 41.412 10.751 1.00 13.19 109 VAL A O 1
ATOM 807 N N . GLY A 1 110 ? 35.029 43.052 12.274 1.00 12.06 110 GLY A N 1
ATOM 808 C CA . GLY A 1 110 ? 36.115 43.847 11.729 1.00 13.16 110 GLY A CA 1
ATOM 809 C C . GLY A 1 110 ? 35.875 45.348 11.763 1.00 14.19 110 GLY A C 1
ATOM 810 O O . GLY A 1 110 ? 36.736 46.111 11.343 1.00 13.32 110 GLY A O 1
ATOM 811 N N . CYS A 1 111 ? 34.717 45.774 12.264 1.00 14.91 111 CYS A N 1
ATOM 812 C CA . CYS A 1 111 ? 34.385 47.199 12.335 1.00 13.93 111 CYS A CA 1
ATOM 813 C C . CYS A 1 111 ? 35.095 47.923 13.479 1.00 13.06 111 CYS A C 1
ATOM 814 O O . CYS A 1 111 ? 35.440 47.320 14.493 1.00 11.34 111 CYS A O 1
ATOM 817 N N . ARG A 1 112 ? 35.321 49.220 13.306 1.00 13.09 112 ARG A N 1
ATOM 818 C CA . ARG A 1 112 ? 35.918 50.020 14.361 1.00 14.12 112 ARG A CA 1
ATOM 819 C C . ARG A 1 112 ? 34.682 50.624 15.024 1.00 14.10 112 ARG A C 1
ATOM 820 O O . ARG A 1 112 ? 33.911 51.347 14.386 1.00 13.66 112 ARG A O 1
ATOM 828 N N . VAL A 1 113 ? 34.472 50.295 16.294 1.00 12.70 113 VAL A N 1
ATOM 829 C CA . VAL A 1 113 ? 33.298 50.784 17.011 1.00 12.18 113 VAL A CA 1
ATOM 830 C C . VAL A 1 113 ? 33.597 51.662 18.223 1.00 12.03 113 VAL A C 1
ATOM 831 O O . VAL A 1 113 ? 34.496 51.375 19.024 1.00 10.14 113 VAL A O 1
ATOM 835 N N . ARG A 1 114 ? 32.818 52.731 18.346 1.00 12.06 114 ARG A N 1
ATOM 836 C CA . ARG A 1 114 ? 32.917 53.654 19.468 1.00 12.77 114 ARG A CA 1
ATOM 837 C C . ARG A 1 114 ? 31.585 53.543 20.196 1.00 11.95 114 ARG A C 1
ATOM 838 O O . ARG A 1 114 ? 30.533 53.790 19.609 1.00 10.12 114 ARG A O 1
ATOM 854 N N . LEU A 1 116 ? 28.921 54.642 23.207 1.00 9.86 116 LEU A N 1
ATOM 855 C CA . LEU A 1 116 ? 28.529 55.720 24.096 1.00 9.27 116 LEU A CA 1
ATOM 856 C C . LEU A 1 116 ? 27.587 55.142 25.148 1.00 8.63 116 LEU A C 1
ATOM 857 O O . LEU A 1 116 ? 26.730 54.314 24.837 1.00 8.33 116 LEU A O 1
ATOM 862 N N . GLU A 1 117 ? 27.765 55.558 26.396 1.00 8.25 117 GLU A N 1
ATOM 863 C CA . GLU A 1 117 ? 26.907 55.097 27.481 1.00 5.97 117 GLU A CA 1
ATOM 864 C C . GLU A 1 117 ? 26.825 56.202 28.522 1.00 6.92 117 GLU A C 1
ATOM 865 O O . GLU A 1 117 ? 27.848 56.680 29.025 1.00 5.37 117 GLU A O 1
ATOM 871 N N . ARG A 1 118 ? 25.602 56.603 28.845 1.00 6.01 118 ARG A N 1
ATOM 872 C CA . ARG A 1 118 ? 25.392 57.675 29.803 1.00 4.70 118 ARG A CA 1
ATOM 873 C C . ARG A 1 118 ? 25.064 57.209 31.222 1.00 5.74 118 ARG A C 1
ATOM 874 O O . ARG A 1 118 ? 25.198 57.983 32.170 1.00 5.63 118 ARG A O 1
ATOM 882 N N . ASN A 1 119 ? 24.608 55.967 31.373 1.00 4.80 119 ASN A N 1
ATOM 883 C CA . ASN A 1 119 ? 24.296 55.455 32.708 1.00 5.71 119 ASN A CA 1
ATOM 884 C C . ASN A 1 119 ? 25.619 55.109 33.383 1.00 7.82 119 ASN A C 1
ATOM 885 O O . ASN A 1 119 ? 26.337 54.212 32.937 1.00 5.85 119 ASN A O 1
ATOM 890 N N . PRO A 1 120 ? 25.950 55.811 34.479 1.00 8.53 120 PRO A N 1
ATOM 891 C CA . PRO A 1 120 ? 27.204 55.564 35.197 1.00 7.76 120 PRO A CA 1
ATOM 892 C C . PRO A 1 120 ? 27.428 54.125 35.654 1.00 7.88 120 PRO A C 1
ATOM 893 O O . PRO A 1 120 ? 28.552 53.627 35.592 1.00 7.22 120 PRO A O 1
ATOM 897 N N . VAL A 1 121 ? 26.375 53.455 36.111 1.00 5.67 121 VAL A N 1
ATOM 898 C CA . VAL A 1 121 ? 26.509 52.071 36.564 1.00 7.65 121 VAL A CA 1
ATOM 899 C C . VAL A 1 121 ? 26.796 51.170 35.365 1.00 6.36 121 VAL A C 1
ATOM 900 O O . VAL A 1 121 ? 27.684 50.328 35.421 1.00 5.47 121 VAL A O 1
ATOM 904 N N . VAL A 1 122 ? 26.050 51.353 34.281 1.00 6.76 122 VAL A N 1
ATOM 905 C CA . VAL A 1 122 ? 26.262 50.554 33.075 1.00 6.86 122 VAL A CA 1
ATOM 906 C C . VAL A 1 122 ? 27.686 50.768 32.557 1.00 6.53 122 VAL A C 1
ATOM 907 O O . VAL A 1 122 ? 28.392 49.812 32.232 1.00 6.21 122 VAL A O 1
ATOM 911 N N . ALA A 1 123 ? 28.102 52.029 32.495 1.00 5.88 123 ALA A N 1
ATOM 912 C CA . ALA A 1 123 ? 29.435 52.380 32.024 1.00 7.21 123 ALA A CA 1
ATOM 913 C C . ALA A 1 123 ? 30.515 51.733 32.889 1.00 7.61 123 ALA A C 1
ATOM 914 O O . ALA A 1 123 ? 31.538 51.280 32.375 1.00 9.76 123 ALA A O 1
ATOM 916 N N . ALA A 1 124 ? 30.288 51.696 34.200 1.00 5.90 124 ALA A N 1
ATOM 917 C CA . ALA A 1 124 ? 31.249 51.094 35.127 1.00 7.05 124 ALA A CA 1
ATOM 918 C C . ALA A 1 124 ? 31.380 49.602 34.808 1.00 6.48 124 ALA A C 1
ATOM 919 O O . ALA A 1 124 ? 32.482 49.062 34.773 1.00 7.70 124 ALA A O 1
ATOM 921 N N . LEU A 1 125 ? 30.243 48.957 34.556 1.00 6.61 125 LEU A N 1
ATOM 922 C CA . LEU A 1 125 ? 30.206 47.537 34.222 1.00 7.72 125 LEU A CA 1
ATOM 923 C C . LEU A 1 125 ? 30.892 47.250 32.883 1.00 8.05 125 LEU A C 1
ATOM 924 O O . LEU A 1 125 ? 31.568 46.231 32.728 1.00 7.33 125 LEU A O 1
ATOM 929 N N . LEU A 1 126 ? 30.700 48.141 31.916 1.00 7.84 126 LEU A N 1
ATOM 930 C CA . LEU A 1 126 ? 31.311 47.977 30.602 1.00 9.24 126 LEU A CA 1
ATOM 931 C C . LEU A 1 126 ? 32.815 48.200 30.691 1.00 9.85 126 LEU A C 1
ATOM 932 O O . LEU A 1 126 ? 33.607 47.464 30.094 1.00 9.60 126 LEU A O 1
ATOM 937 N N . ASP A 1 127 ? 33.204 49.227 31.435 1.00 9.10 127 ASP A N 1
ATOM 938 C CA . ASP A 1 127 ? 34.614 49.551 31.588 1.00 11.48 127 ASP A CA 1
ATOM 939 C C . ASP A 1 127 ? 35.383 48.388 32.238 1.00 10.11 127 ASP A C 1
ATOM 940 O O . ASP A 1 127 ? 36.533 48.117 31.872 1.00 10.16 127 ASP A O 1
ATOM 945 N N . ASP A 1 128 ? 34.749 47.696 33.185 1.00 10.00 128 ASP A N 1
ATOM 946 C CA . ASP A 1 128 ? 35.387 46.560 33.857 1.00 8.61 128 ASP A CA 1
ATOM 947 C C . ASP A 1 128 ? 35.527 45.409 32.858 1.00 8.22 128 ASP A C 1
ATOM 948 O O . ASP A 1 128 ? 36.546 44.718 32.830 1.00 9.27 128 ASP A O 1
ATOM 953 N N . GLY A 1 129 ? 34.503 45.205 32.036 1.00 8.59 129 GLY A N 1
ATOM 954 C CA . GLY A 1 129 ? 34.570 44.143 31.047 1.00 8.23 129 GLY A CA 1
ATOM 955 C C . GLY A 1 129 ? 35.616 44.459 29.989 1.00 10.40 129 GLY A C 1
ATOM 956 O O . GLY A 1 129 ? 36.319 43.578 29.489 1.00 8.97 129 GLY A O 1
ATOM 957 N N . LEU A 1 130 ? 35.723 45.736 29.649 1.00 10.88 130 LEU A N 1
ATOM 958 C CA . LEU A 1 130 ? 36.688 46.172 28.656 1.00 12.14 130 LEU A CA 1
ATOM 959 C C . LEU A 1 130 ? 38.105 45.986 29.185 1.00 12.50 130 LEU A C 1
ATOM 960 O O . LEU A 1 130 ? 39.009 45.604 28.442 1.00 11.82 130 LEU A O 1
ATOM 965 N N . ALA A 1 131 ? 38.303 46.262 30.470 1.00 12.91 131 ALA A N 1
ATOM 966 C CA . ALA A 1 131 ? 39.624 46.105 31.069 1.00 13.29 131 ALA A CA 1
ATOM 967 C C . ALA A 1 131 ? 40.037 44.637 30.998 1.00 12.95 131 ALA A C 1
ATOM 968 O O . ALA A 1 131 ? 41.183 44.322 30.693 1.00 13.22 131 ALA A O 1
ATOM 970 N N . ARG A 1 132 ? 39.102 43.738 31.284 1.00 12.96 132 ARG A N 1
ATOM 971 C CA . ARG A 1 132 ? 39.406 42.317 31.223 1.00 11.82 132 ARG A CA 1
ATOM 972 C C . ARG A 1 132 ? 39.576 41.892 29.769 1.00 11.84 132 ARG A C 1
ATOM 973 O O . ARG A 1 132 ? 40.420 41.053 29.453 1.00 12.73 132 ARG A O 1
ATOM 981 N N . GLY A 1 133 ? 38.786 42.491 28.882 1.00 11.53 133 GLY A N 1
ATOM 982 C CA . GLY A 1 133 ? 38.883 42.166 27.471 1.00 11.73 133 GLY A CA 1
ATOM 983 C C . GLY A 1 133 ? 40.218 42.590 26.878 1.00 11.41 133 GLY A C 1
ATOM 984 O O . GLY A 1 133 ? 40.888 41.800 26.214 1.00 12.03 133 GLY A O 1
ATOM 985 N N . TYR A 1 134 ? 40.613 43.836 27.117 1.00 12.33 134 TYR A N 1
ATOM 986 C CA . TYR A 1 134 ? 41.879 44.331 26.586 1.00 12.02 134 TYR A CA 1
ATOM 987 C C . TYR A 1 134 ? 43.056 43.493 27.084 1.00 12.26 134 TYR A C 1
ATOM 988 O O . TYR A 1 134 ? 44.061 43.360 26.395 1.00 11.55 134 TYR A O 1
ATOM 997 N N . ALA A 1 135 ? 42.920 42.935 28.284 1.00 13.60 135 ALA A N 1
ATOM 998 C CA . ALA A 1 135 ? 43.976 42.128 28.889 1.00 14.37 135 ALA A CA 1
ATOM 999 C C . ALA A 1 135 ? 44.091 40.717 28.321 1.00 14.77 135 ALA A C 1
ATOM 1000 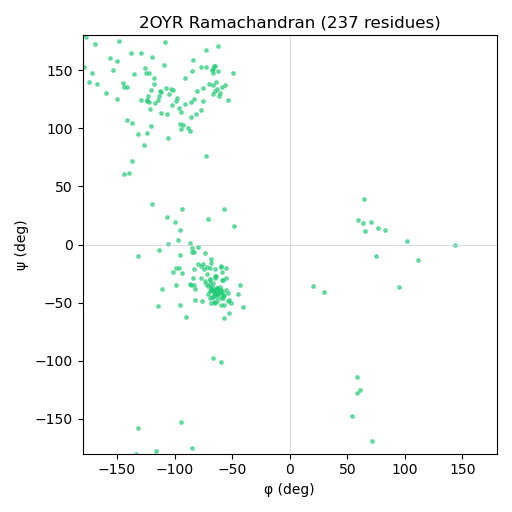O O . ALA A 1 135 ? 45.119 40.061 28.489 1.00 15.01 135 ALA A O 1
ATOM 1002 N N . ASP A 1 136 ? 43.041 40.251 27.651 1.00 16.51 136 ASP A N 1
ATOM 1003 C CA . ASP A 1 136 ? 43.035 38.910 27.068 1.00 17.13 136 ASP A CA 1
ATOM 1004 C C . ASP A 1 136 ? 44.135 38.752 26.028 1.00 18.84 136 ASP A C 1
ATOM 1005 O O . ASP A 1 136 ? 44.242 39.551 25.095 1.00 18.86 136 ASP A O 1
ATOM 1010 N N . ALA A 1 137 ? 44.942 37.709 26.173 1.00 18.97 137 ALA A N 1
ATOM 1011 C CA . ALA A 1 137 ? 46.044 37.482 25.244 1.00 20.70 137 ALA A CA 1
ATOM 1012 C C . ALA A 1 137 ? 45.592 37.175 23.820 1.00 21.04 137 ALA A C 1
ATOM 1013 O O . ALA A 1 137 ? 46.360 37.345 22.874 1.00 20.57 137 ALA A O 1
ATOM 1015 N N . GLU A 1 138 ? 44.352 36.726 23.665 1.00 19.56 138 GLU A N 1
ATOM 1016 C CA . GLU A 1 138 ? 43.846 36.393 22.345 1.00 19.24 138 GLU A CA 1
ATOM 1017 C C . GLU A 1 138 ? 43.170 37.563 21.632 1.00 18.74 138 GLU A C 1
ATOM 1018 O O . GLU A 1 138 ? 43.635 38.007 20.586 1.00 16.76 138 GLU A O 1
ATOM 1024 N N . ILE A 1 139 ? 42.082 38.073 22.203 1.00 16.88 139 ILE A N 1
ATOM 1025 C CA . ILE A 1 139 ? 41.341 39.169 21.575 1.00 16.28 139 ILE A CA 1
ATOM 1026 C C . ILE A 1 139 ? 41.707 40.569 22.050 1.00 16.27 139 ILE A C 1
ATOM 1027 O O . ILE A 1 139 ? 41.258 41.557 21.468 1.00 14.42 139 ILE A O 1
ATOM 1032 N N . GLY A 1 140 ? 42.522 40.646 23.098 1.00 15.17 140 GLY A N 1
ATOM 1033 C CA . GLY A 1 140 ? 42.912 41.929 23.656 1.00 15.38 140 GLY A CA 1
ATOM 1034 C C . GLY A 1 140 ? 43.498 42.908 22.662 1.00 15.31 140 GLY A C 1
ATOM 1035 O O . GLY A 1 140 ? 43.191 44.103 22.704 1.00 15.89 140 GLY A O 1
ATOM 1036 N N . GLY A 1 141 ? 44.347 42.402 21.774 1.00 16.37 141 GLY A N 1
ATOM 1037 C CA . GLY A 1 141 ? 44.971 43.244 20.772 1.00 17.55 141 GLY A CA 1
ATOM 1038 C C . GLY A 1 141 ? 43.976 43.985 19.898 1.00 16.80 141 GLY A C 1
ATOM 1039 O O . GLY A 1 141 ? 43.924 45.215 19.917 1.00 16.13 141 GLY A O 1
ATOM 1040 N N . TRP A 1 142 ? 43.172 43.255 19.133 1.00 15.78 142 TRP A N 1
ATOM 1041 C CA . TRP A 1 142 ? 42.214 43.919 18.264 1.00 13.72 142 TRP A CA 1
ATOM 1042 C C . TRP A 1 142 ? 41.050 44.566 18.993 1.00 13.90 142 TRP A C 1
ATOM 1043 O O . TRP A 1 142 ? 40.459 45.518 18.482 1.00 13.40 142 TRP A O 1
ATOM 1054 N N . LEU A 1 143 ? 40.717 44.064 20.181 1.00 11.31 143 LEU A N 1
ATOM 1055 C CA . LEU A 1 143 ? 39.602 44.632 20.943 1.00 12.04 143 LEU A CA 1
ATOM 1056 C C . LEU A 1 143 ? 39.883 46.087 21.318 1.00 13.10 143 LEU A C 1
ATOM 1057 O O . LEU A 1 143 ? 39.018 46.960 21.185 1.00 10.13 143 LEU A O 1
ATOM 1062 N N . GLN A 1 144 ? 41.102 46.335 21.786 1.00 13.63 144 GLN A N 1
ATOM 1063 C CA . GLN A 1 144 ? 41.510 47.672 22.181 1.00 15.02 144 GLN A CA 1
ATOM 1064 C C . GLN A 1 144 ? 41.533 48.613 20.983 1.00 15.18 144 GLN A C 1
ATOM 1065 O O . GLN A 1 144 ? 41.352 49.820 21.121 1.00 13.96 144 GLN A O 1
ATOM 1071 N N . GLU A 1 145 ? 41.749 48.063 19.799 1.00 17.13 145 GLU A N 1
ATOM 1072 C CA . GLU A 1 145 ? 41.792 48.899 18.611 1.00 17.79 145 GLU A CA 1
ATOM 1073 C C . GLU A 1 145 ? 40.424 49.138 17.997 1.00 16.49 145 GLU A C 1
ATOM 1074 O O . GLU A 1 145 ? 40.162 50.215 17.476 1.00 17.41 145 GLU A O 1
ATOM 1080 N N . ARG A 1 146 ? 39.542 48.148 18.071 1.00 14.12 146 ARG A N 1
ATOM 1081 C CA . ARG A 1 146 ? 38.230 48.295 17.455 1.00 13.71 146 ARG A CA 1
ATOM 1082 C C . ARG A 1 146 ? 37.028 48.524 18.367 1.00 12.64 146 ARG A C 1
ATOM 1083 O O . ARG A 1 146 ? 35.905 48.635 17.886 1.00 14.08 146 ARG A O 1
ATOM 1091 N N . LEU A 1 147 ? 37.244 48.592 19.673 1.00 13.63 147 LEU A N 1
ATOM 1092 C CA . LEU A 1 147 ? 36.130 48.820 20.582 1.00 14.51 147 LEU A CA 1
ATOM 1093 C C . LEU A 1 147 ? 36.518 49.743 21.726 1.00 14.20 147 LEU A C 1
ATOM 1094 O O . LEU A 1 147 ? 37.253 49.354 22.633 1.00 15.83 147 LEU A O 1
ATOM 1099 N N . GLN A 1 148 ? 36.020 50.974 21.673 1.00 15.35 148 GLN A N 1
ATOM 1100 C CA . GLN A 1 148 ? 36.304 51.961 22.703 1.00 14.67 148 GLN A CA 1
ATOM 1101 C C . GLN A 1 148 ? 34.998 52.448 23.323 1.00 14.17 148 GLN A C 1
ATOM 1102 O O . GLN A 1 148 ? 33.962 52.524 22.655 1.00 12.90 148 GLN A O 1
ATOM 1108 N N . LEU A 1 149 ? 35.066 52.770 24.609 1.00 11.97 149 LEU A N 1
ATOM 1109 C CA . LEU A 1 149 ? 33.923 53.252 25.368 1.00 11.48 149 LEU A CA 1
ATOM 1110 C C . LEU A 1 149 ? 34.036 54.744 25.668 1.00 11.60 149 LEU A C 1
ATOM 1111 O O . LEU A 1 149 ? 35.087 55.235 26.089 1.00 10.57 149 LEU A O 1
ATOM 1116 N N . ILE A 1 150 ? 32.939 55.456 25.462 1.00 10.58 150 ILE A N 1
ATOM 1117 C CA . ILE A 1 150 ? 32.892 56.884 25.735 1.00 11.02 150 ILE A CA 1
ATOM 1118 C C . ILE A 1 150 ? 31.742 57.120 26.710 1.00 11.79 150 ILE A C 1
ATOM 1119 O O . ILE A 1 150 ? 30.609 56.727 26.442 1.00 11.87 150 ILE A O 1
ATOM 1124 N N . HIS A 1 151 ? 32.028 57.747 27.843 1.00 13.39 151 HIS A N 1
ATOM 1125 C CA . HIS A 1 151 ? 30.984 58.034 28.820 1.00 14.24 151 HIS A CA 1
ATOM 1126 C C . HIS A 1 151 ? 30.362 59.377 28.469 1.00 13.62 151 HIS A C 1
ATOM 1127 O O . HIS A 1 151 ? 30.937 60.424 28.762 1.00 14.39 151 HIS A O 1
ATOM 1134 N N . ALA A 1 152 ? 29.201 59.350 27.822 1.00 12.78 152 ALA A N 1
ATOM 1135 C CA . ALA A 1 152 ? 28.512 60.583 27.448 1.00 13.54 152 ALA A CA 1
ATOM 1136 C C . ALA A 1 152 ? 27.099 60.300 26.953 1.00 12.88 152 ALA A C 1
ATOM 1137 O O . ALA A 1 152 ? 26.702 59.143 26.785 1.00 13.74 152 ALA A O 1
ATOM 1139 N N . SER A 1 153 ? 26.333 61.360 26.733 1.00 12.47 153 SER A N 1
ATOM 1140 C CA . SER A 1 153 ? 24.972 61.210 26.243 1.00 15.01 153 SER A CA 1
ATOM 1141 C C . SER A 1 153 ? 24.916 61.523 24.757 1.00 15.08 153 SER A C 1
ATOM 1142 O O . SER A 1 153 ? 25.233 62.637 24.335 1.00 14.81 153 SER A O 1
ATOM 1145 N N . SER A 1 154 ? 24.499 60.536 23.973 1.00 13.62 154 SER A N 1
ATOM 1146 C CA . SER A 1 154 ? 24.407 60.671 22.525 1.00 15.05 154 SER A CA 1
ATOM 1147 C C . SER A 1 154 ? 23.463 61.783 22.090 1.00 16.26 154 SER A C 1
ATOM 1148 O O . SER A 1 154 ? 23.526 62.255 20.954 1.00 14.78 154 SER A O 1
ATOM 1151 N N . LEU A 1 155 ? 22.587 62.195 22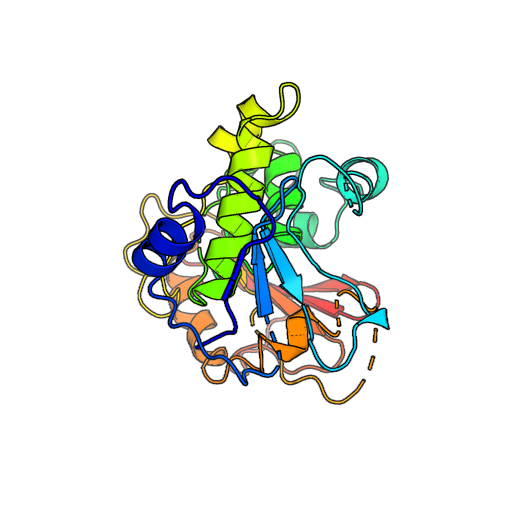.996 1.00 15.77 155 LEU A N 1
ATOM 1152 C CA . LEU A 1 155 ? 21.638 63.256 22.706 1.00 17.31 155 LEU A CA 1
ATOM 1153 C C . LEU A 1 155 ? 22.337 64.583 22.433 1.00 19.28 155 LEU A C 1
ATOM 1154 O O . LEU A 1 155 ? 21.813 65.430 21.703 1.00 17.86 155 LEU A O 1
ATOM 1159 N N . THR A 1 156 ? 23.525 64.755 23.007 1.00 18.82 156 THR A N 1
ATOM 1160 C CA . THR A 1 156 ? 24.285 65.985 22.835 1.00 19.27 156 THR A CA 1
ATOM 1161 C C . THR A 1 156 ? 25.750 65.766 22.452 1.00 18.90 156 THR A C 1
ATOM 1162 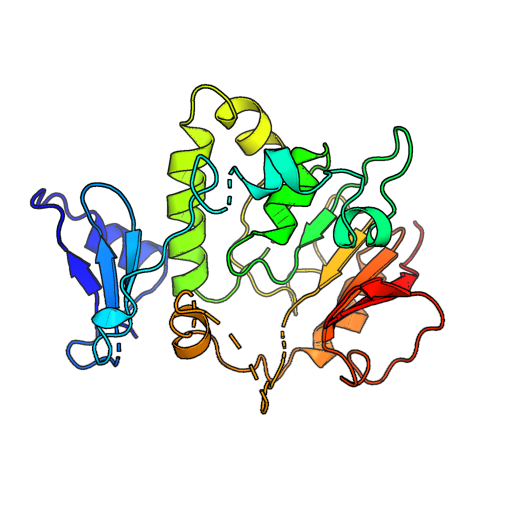O O . THR A 1 156 ? 26.454 66.718 22.111 1.00 20.19 156 TH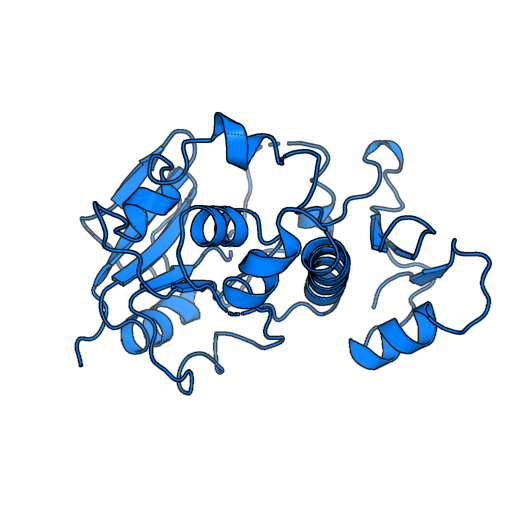R A O 1
ATOM 1166 N N . ALA A 1 157 ? 26.217 64.525 22.510 1.00 16.30 157 ALA A N 1
ATOM 1167 C CA . ALA A 1 157 ? 27.606 64.251 22.178 1.00 17.45 157 ALA A CA 1
ATOM 1168 C C . ALA A 1 157 ? 27.793 63.794 20.740 1.00 17.35 157 ALA A C 1
ATOM 1169 O O . ALA A 1 157 ? 28.889 63.882 20.201 1.00 19.39 157 ALA A O 1
ATOM 1171 N N . LEU A 1 158 ? 26.724 63.318 20.115 1.00 18.05 158 LEU A N 1
ATOM 1172 C CA . LEU A 1 158 ? 26.807 62.843 18.737 1.00 20.78 158 LEU A CA 1
ATOM 1173 C C . LEU A 1 158 ? 27.240 63.905 17.725 1.00 21.75 158 LEU A C 1
ATOM 1174 O O . LEU A 1 158 ? 28.007 63.616 16.806 1.00 21.54 158 LEU A O 1
ATOM 1179 N N . THR A 1 159 ? 26.753 65.128 17.902 1.00 23.68 159 THR A N 1
ATOM 1180 C CA . THR A 1 159 ? 27.058 66.220 16.982 1.00 25.46 159 THR A CA 1
ATOM 1181 C C . THR A 1 159 ? 28.542 66.469 16.728 1.00 26.00 159 THR A C 1
ATOM 1182 O O . THR A 1 159 ? 28.967 66.586 15.577 1.00 26.56 159 THR A O 1
ATOM 1186 N N . ASP A 1 160 ? 29.328 66.549 17.798 1.00 27.01 160 ASP A N 1
ATOM 1187 C CA . ASP A 1 160 ? 30.758 66.811 17.672 1.00 28.10 160 ASP A CA 1
ATOM 1188 C C . ASP A 1 160 ? 31.631 65.560 17.626 1.00 27.60 160 ASP A C 1
ATOM 1189 O O . ASP A 1 160 ? 32.777 65.580 18.077 1.00 28.14 160 ASP A O 1
ATOM 1194 N N . ILE A 1 161 ? 31.093 64.470 17.087 1.00 27.11 161 ILE A N 1
ATOM 1195 C CA . ILE A 1 161 ? 31.861 63.235 16.984 1.00 25.08 161 ILE A CA 1
ATOM 1196 C C . ILE A 1 161 ? 32.731 63.293 15.727 1.00 24.34 161 ILE A C 1
ATOM 1197 O O . ILE A 1 161 ? 32.232 63.521 14.626 1.00 24.29 161 ILE A O 1
ATOM 1202 N N . THR A 1 162 ? 34.032 63.092 15.906 1.00 23.67 162 THR A N 1
ATOM 1203 C CA . THR A 1 162 ? 34.980 63.114 14.806 1.00 24.45 162 THR A CA 1
ATOM 1204 C C . THR A 1 162 ? 36.085 62.082 15.020 1.00 23.40 162 THR A C 1
ATOM 1205 O O . THR A 1 162 ? 36.588 61.924 16.135 1.00 25.09 162 THR A O 1
ATOM 1209 N N . PRO A 1 163 ? 36.437 61.325 13.966 1.00 21.90 163 PRO A N 1
ATOM 1210 C CA . PRO A 1 163 ? 35.887 61.433 12.612 1.00 20.18 163 PRO A CA 1
ATOM 1211 C C . PRO A 1 163 ? 34.463 60.883 12.539 1.00 19.33 163 PRO A C 1
ATOM 1212 O O . PRO A 1 163 ? 34.079 60.013 13.322 1.00 18.63 163 PRO A O 1
ATOM 1216 N N . ARG A 1 164 ? 33.690 61.399 11.592 1.00 18.21 164 ARG A N 1
ATOM 1217 C CA . ARG A 1 164 ? 32.314 60.962 11.410 1.00 16.37 164 ARG A CA 1
ATOM 1218 C C . ARG A 1 164 ? 32.247 59.488 11.027 1.00 16.82 164 ARG A C 1
ATOM 1219 O O . ARG A 1 164 ? 32.988 59.023 10.167 1.00 16.59 164 ARG A O 1
ATOM 1227 N N . PRO A 1 165 ? 31.359 58.726 11.675 1.00 16.09 165 PRO A N 1
ATOM 1228 C CA . PRO A 1 165 ? 31.228 57.301 11.360 1.00 14.65 165 PRO A CA 1
ATOM 1229 C C . PRO A 1 165 ? 30.307 57.126 10.155 1.00 14.52 165 PRO A C 1
ATOM 1230 O O . PRO A 1 165 ? 29.522 58.018 9.843 1.00 12.65 165 PRO A O 1
ATOM 1234 N N . GLN A 1 166 ? 30.410 55.993 9.469 1.00 13.23 166 GLN A N 1
ATOM 1235 C CA . GLN A 1 166 ? 29.535 55.749 8.333 1.00 12.33 166 GLN A CA 1
ATOM 1236 C C . GLN A 1 166 ? 28.159 55.346 8.846 1.00 12.04 166 GLN A C 1
ATOM 1237 O O . GLN A 1 166 ? 27.143 55.597 8.195 1.00 10.77 166 GLN A O 1
ATOM 1243 N N . VAL A 1 167 ? 28.130 54.731 10.025 1.00 12.01 167 VAL A N 1
ATOM 1244 C CA . VAL A 1 167 ? 26.875 54.260 10.604 1.00 11.65 167 VAL A CA 1
ATOM 1245 C C . VAL A 1 167 ? 26.711 54.575 12.083 1.00 10.36 167 VAL A C 1
ATOM 1246 O O . VAL A 1 167 ? 27.686 54.611 12.828 1.00 10.98 167 VAL A O 1
ATOM 1250 N N . VAL A 1 168 ? 25.472 54.819 12.498 1.00 9.74 168 VAL A N 1
ATOM 1251 C CA . VAL A 1 168 ? 25.172 55.050 13.907 1.00 9.48 168 VAL A CA 1
ATOM 1252 C C . VAL A 1 168 ? 24.136 53.996 14.266 1.00 8.87 168 VAL A C 1
ATOM 1253 O O . VAL A 1 168 ? 23.123 53.842 13.578 1.00 7.26 168 VAL A O 1
ATOM 1257 N N . TYR A 1 169 ? 24.405 53.258 15.335 1.00 8.46 169 TYR A N 1
ATOM 1258 C CA . TYR A 1 169 ? 23.508 52.204 15.789 1.00 7.73 169 TYR A CA 1
ATOM 1259 C C . TYR A 1 169 ? 22.750 52.653 17.025 1.00 8.41 169 TYR A C 1
ATOM 1260 O O . TYR A 1 169 ? 23.350 53.114 17.996 1.00 7.86 169 TYR A O 1
ATOM 1269 N N . LEU A 1 170 ? 21.431 52.504 16.988 1.00 8.20 170 LEU A N 1
ATOM 1270 C CA . LEU A 1 170 ? 20.584 52.913 18.103 1.00 9.31 170 LEU A CA 1
ATOM 1271 C C . LEU A 1 170 ? 19.695 51.805 18.649 1.00 8.94 170 LEU A C 1
ATOM 1272 O O . LEU A 1 170 ? 18.896 51.217 17.919 1.00 7.98 170 LEU A O 1
ATOM 1277 N N . ASP A 1 171 ? 19.826 51.539 19.940 1.00 6.58 171 ASP A N 1
ATOM 1278 C CA . ASP A 1 171 ? 19.010 50.528 20.594 1.00 8.01 171 ASP A CA 1
ATOM 1279 C C . ASP A 1 171 ? 18.679 50.967 22.011 1.00 7.94 171 ASP A C 1
ATOM 1280 O O . ASP A 1 171 ? 19.033 50.297 22.981 1.00 7.73 171 ASP A O 1
ATOM 1285 N N . PRO A 1 172 ? 17.994 52.110 22.152 1.00 8.16 172 PRO A N 1
ATOM 1286 C CA . PRO A 1 172 ? 17.639 52.594 23.489 1.00 9.41 172 PRO A CA 1
ATOM 1287 C C . PRO A 1 172 ? 16.640 51.644 24.138 1.00 10.25 172 PRO A C 1
ATOM 1288 O O . PRO A 1 172 ? 15.934 50.914 23.439 1.00 11.01 172 PRO A O 1
ATOM 1300 N N . PHE A 1 174 ? 13.487 50.294 25.221 1.00 13.42 174 PHE A N 1
ATOM 1301 C CA . PHE A 1 174 ? 12.106 50.517 24.831 1.00 13.15 174 PHE A CA 1
ATOM 1302 C C . PHE A 1 174 ? 11.207 50.181 26.023 1.00 13.90 174 PHE A C 1
ATOM 1303 O O . PHE A 1 174 ? 11.568 49.352 26.855 1.00 11.45 174 PHE A O 1
ATOM 1311 N N . PRO A 1 175 ? 10.043 50.848 26.138 1.00 14.67 175 PRO A N 1
ATOM 1312 C CA . PRO A 1 175 ? 9.095 50.602 27.234 1.00 18.20 175 PRO A CA 1
ATOM 1313 C C . PRO A 1 175 ? 8.373 49.265 27.059 1.00 19.46 175 PRO A C 1
ATOM 1314 O 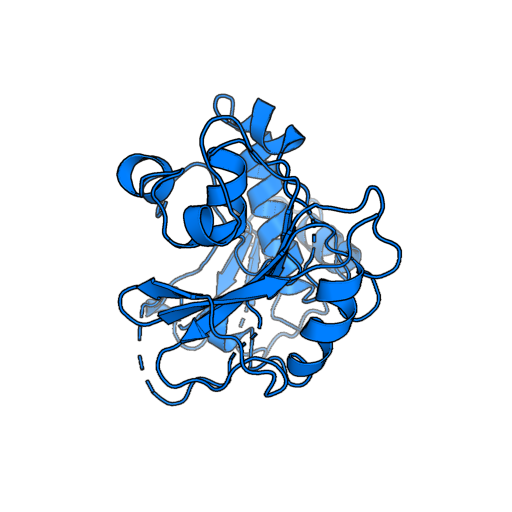O . PRO A 1 175 ? 7.209 49.232 26.658 1.00 21.65 175 PRO A O 1
ATOM 1318 N N . HIS A 1 176 ? 9.069 48.174 27.357 1.00 20.16 176 HIS A N 1
ATOM 1319 C CA . HIS A 1 176 ? 8.515 46.828 27.229 1.00 2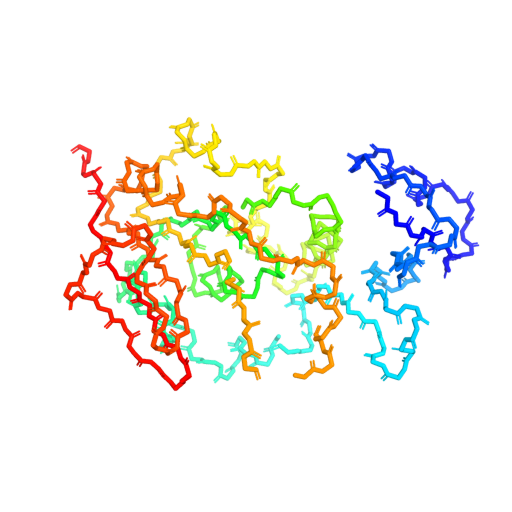3.30 176 HIS A CA 1
ATOM 1320 C C . HIS A 1 176 ? 7.382 46.531 28.217 1.00 24.67 176 HIS A C 1
ATOM 1321 O O . HIS A 1 176 ? 7.526 46.760 29.419 1.00 26.15 176 HIS A O 1
ATOM 1328 N N . LYS A 1 177 ? 6.259 46.022 27.713 1.00 24.74 177 LYS A N 1
ATOM 1329 C CA . LYS A 1 177 ? 5.129 45.670 28.575 1.00 26.33 177 LYS A CA 1
ATOM 1330 C C . LYS A 1 177 ? 4.955 44.155 28.615 1.00 26.48 177 LYS A C 1
ATOM 1331 O O . LYS A 1 177 ? 4.644 43.582 29.661 1.00 25.97 177 LYS A O 1
ATOM 1337 N N . GLN A 1 178 ? 5.155 43.507 27.471 1.00 27.75 178 GLN A N 1
ATOM 1338 C CA . GLN A 1 178 ? 5.019 42.057 27.390 1.00 30.24 178 GLN A CA 1
ATOM 1339 C C . GLN A 1 178 ? 5.998 41.382 28.348 1.00 30.98 178 GLN A C 1
ATOM 1340 O O . GLN A 1 178 ? 6.032 40.156 28.453 1.00 33.16 178 GLN A O 1
ATOM 1346 N N . LYS A 1 184 ? 15.073 36.247 30.216 1.00 35.96 184 LYS A N 1
ATOM 1347 C CA . LYS A 1 184 ? 15.970 35.494 31.085 1.00 35.71 184 LYS A CA 1
ATOM 1348 C C . LYS A 1 184 ? 16.431 36.294 32.300 1.00 34.92 184 LYS A C 1
ATOM 1349 O O . LYS A 1 184 ? 16.190 37.500 32.396 1.00 33.18 184 LYS A O 1
ATOM 1355 N N . LYS A 1 185 ? 17.096 35.604 33.223 1.00 33.01 185 LYS A N 1
ATOM 1356 C CA . LYS A 1 185 ? 17.597 36.211 34.453 1.00 31.89 185 LYS A CA 1
ATOM 1357 C C . LYS A 1 185 ? 18.397 37.474 34.168 1.00 30.82 185 LYS A C 1
ATOM 1358 O O . LYS A 1 185 ? 18.157 38.525 34.766 1.00 28.82 185 LYS A O 1
ATOM 1364 N N . GLU A 1 186 ? 19.349 37.354 33.250 1.00 29.91 186 GLU A N 1
ATOM 1365 C CA . GLU A 1 186 ? 20.206 38.465 32.865 1.00 30.25 186 GLU A CA 1
ATOM 1366 C C . GLU A 1 186 ? 19.388 39.716 32.578 1.00 29.17 186 GLU A C 1
ATOM 1367 O O . GLU A 1 186 ? 19.602 40.762 33.189 1.00 27.55 186 GLU A O 1
ATOM 1381 N N . ARG A 1 188 ? 16.325 40.410 33.331 1.00 20.41 188 ARG A N 1
ATOM 1382 C CA . ARG A 1 188 ? 15.548 40.872 34.473 1.00 18.78 188 ARG A CA 1
ATOM 1383 C C . ARG A 1 188 ? 16.400 41.752 35.375 1.00 16.62 188 ARG A C 1
ATOM 1384 O O . ARG A 1 188 ? 15.933 42.774 35.865 1.00 15.40 188 ARG A O 1
ATOM 1392 N N . VAL A 1 189 ? 17.652 41.362 35.585 1.00 13.68 189 VAL A N 1
ATOM 1393 C CA . VAL A 1 189 ? 18.543 42.151 36.424 1.00 11.54 189 VAL A CA 1
ATOM 1394 C C . VAL A 1 189 ? 18.865 43.474 35.740 1.00 10.76 189 VAL A C 1
ATOM 1395 O O . VAL A 1 189 ? 18.735 44.535 36.343 1.00 9.87 189 VAL A O 1
ATOM 1399 N N . PHE A 1 190 ? 19.279 43.408 34.477 1.00 9.19 190 PHE A N 1
ATOM 1400 C CA . PHE A 1 190 ? 19.625 44.612 33.738 1.00 11.92 190 PHE A CA 1
ATOM 1401 C C . PHE A 1 190 ? 18.465 45.600 33.615 1.00 11.35 190 PHE A C 1
ATOM 1402 O O . PHE A 1 190 ? 18.654 46.806 33.770 1.00 11.23 190 PHE A O 1
ATOM 1410 N N . GLN A 1 191 ? 17.264 45.092 33.355 1.00 12.34 191 GLN A N 1
ATOM 1411 C CA . GLN A 1 191 ? 16.088 45.953 33.209 1.00 14.13 191 GLN A CA 1
ATOM 1412 C C . GLN A 1 191 ? 15.615 46.549 34.525 1.00 14.74 191 GLN A C 1
ATOM 1413 O O . GLN A 1 191 ? 14.879 47.539 34.532 1.00 15.24 191 GLN A O 1
ATOM 1419 N N . SER A 1 192 ? 16.032 45.947 35.637 1.00 14.75 192 SER A N 1
ATOM 1420 C CA . SER A 1 192 ? 15.660 46.463 36.951 1.00 15.57 192 SER A CA 1
ATOM 1421 C C . SER A 1 192 ? 16.484 47.715 37.215 1.00 15.21 192 SER A C 1
ATOM 1422 O O . SER A 1 192 ? 16.132 48.547 38.056 1.00 16.55 192 SER A O 1
ATOM 1425 N N . LEU A 1 193 ? 17.595 47.841 36.499 1.00 13.35 193 LEU A N 1
ATOM 1426 C CA . LEU A 1 193 ? 18.466 49.005 36.641 1.00 13.01 193 LEU A CA 1
ATOM 1427 C C . LEU A 1 193 ? 18.111 50.040 35.583 1.00 13.20 193 LEU A C 1
ATOM 1428 O O . LEU A 1 193 ? 17.882 51.215 35.880 1.00 11.39 193 LEU A O 1
ATOM 1433 N N . VAL A 1 194 ? 18.069 49.576 34.342 1.00 12.29 194 VAL A N 1
ATOM 1434 C CA . VAL A 1 194 ? 17.793 50.427 33.202 1.00 12.40 194 VAL A CA 1
ATOM 1435 C C . VAL A 1 194 ? 16.338 50.436 32.769 1.00 11.61 194 VAL A C 1
ATOM 1436 O O . VAL A 1 194 ? 15.856 49.505 32.126 1.00 11.28 194 VAL A O 1
ATOM 1440 N N . GLY A 1 195 ? 15.641 51.507 33.119 1.00 10.35 195 GLY A N 1
ATOM 1441 C CA . GLY A 1 195 ? 14.253 51.615 32.736 1.00 10.48 195 GLY A CA 1
ATOM 1442 C C . GLY A 1 195 ? 14.136 52.183 31.336 1.00 9.39 195 GLY A C 1
ATOM 1443 O O . GLY A 1 195 ? 15.136 52.381 30.653 1.00 8.95 195 GLY A O 1
ATOM 1444 N N . PRO A 1 196 ? 12.910 52.444 30.874 1.00 9.79 196 PRO A N 1
ATOM 1445 C CA . PRO A 1 196 ? 12.679 52.999 29.540 1.00 9.80 196 PRO A CA 1
ATOM 1446 C C . PRO A 1 196 ? 13.453 54.307 29.374 1.00 10.13 196 PRO A C 1
ATOM 1447 O O . PRO A 1 196 ? 13.503 55.120 30.301 1.00 9.80 196 PRO A O 1
ATOM 1451 N N . ASP A 1 197 ? 14.079 54.503 28.218 1.00 10.13 197 ASP A N 1
ATOM 1452 C CA . ASP A 1 197 ? 14.784 55.753 27.969 1.00 11.32 197 ASP A CA 1
ATOM 1453 C C . ASP A 1 197 ? 13.726 56.704 27.415 1.00 10.63 197 ASP A C 1
ATOM 1454 O O . ASP A 1 197 ? 13.393 56.680 26.228 1.00 10.30 197 ASP A O 1
ATOM 1459 N N . LEU A 1 198 ? 13.200 57.533 28.309 1.00 11.27 198 LEU A N 1
ATOM 1460 C CA . LEU A 1 198 ? 12.134 58.489 28.024 1.00 10.12 198 LEU A CA 1
ATOM 1461 C C . LEU A 1 198 ? 12.373 59.487 26.890 1.00 10.07 198 LEU A C 1
ATOM 1462 O O . LEU A 1 198 ? 11.421 59.951 26.260 1.00 10.56 198 LEU A O 1
ATOM 1467 N N . ASP A 1 199 ? 13.637 59.824 26.650 1.00 9.65 199 ASP A N 1
ATOM 1468 C CA . ASP A 1 199 ? 14.012 60.773 25.603 1.00 11.72 199 ASP A CA 1
ATOM 1469 C C . ASP A 1 199 ? 14.650 60.100 24.398 1.00 10.55 199 ASP A C 1
ATOM 1470 O O . ASP A 1 199 ? 15.397 60.735 23.652 1.00 10.33 199 ASP A O 1
ATOM 1475 N N . ALA A 1 200 ? 14.360 58.822 24.196 1.00 10.73 200 ALA A N 1
ATOM 1476 C CA . ALA A 1 200 ? 14.961 58.091 23.088 1.00 12.41 200 ALA A CA 1
ATOM 1477 C C . ALA A 1 200 ? 14.594 58.622 21.703 1.00 11.94 200 ALA A C 1
ATOM 1478 O O . ALA A 1 200 ? 15.438 58.651 20.811 1.00 12.99 200 ALA A O 1
ATOM 1480 N N . ASP A 1 201 ? 13.348 59.046 21.517 1.00 12.68 201 ASP A N 1
ATOM 1481 C CA . ASP A 1 201 ? 12.920 59.560 20.215 1.00 12.11 201 ASP A CA 1
ATOM 1482 C C . ASP A 1 201 ? 13.794 60.709 19.724 1.00 11.81 201 ASP A C 1
ATOM 1483 O O . ASP A 1 201 ? 13.836 61.001 18.527 1.00 10.64 201 ASP A O 1
ATOM 1488 N N . GLY A 1 202 ? 14.501 61.348 20.650 1.00 12.32 202 GLY A N 1
ATOM 1489 C CA . GLY A 1 202 ? 15.360 62.460 20.289 1.00 11.19 202 GLY A CA 1
ATOM 1490 C C . GLY A 1 202 ? 16.704 62.064 19.705 1.00 11.95 202 GLY A C 1
ATOM 1491 O O . GLY A 1 202 ? 17.495 62.932 19.322 1.00 10.42 202 GLY A O 1
ATOM 1492 N N . LEU A 1 203 ? 16.970 60.762 19.619 1.00 11.33 203 LEU A N 1
ATOM 1493 C CA . LEU A 1 203 ? 18.244 60.278 19.076 1.00 11.67 203 LEU A CA 1
ATOM 1494 C C . LEU A 1 203 ? 18.305 60.172 17.553 1.00 10.41 203 LEU A C 1
ATOM 1495 O O . LEU A 1 203 ? 19.376 60.296 16.966 1.00 8.71 203 LEU A O 1
ATOM 1500 N N . LEU A 1 204 ? 17.166 59.943 16.914 1.00 11.08 204 LEU A N 1
ATOM 1501 C CA . LEU A 1 204 ? 17.148 59.779 15.467 1.00 12.33 204 LEU A CA 1
ATOM 1502 C C . LEU A 1 204 ? 17.722 60.969 14.696 1.00 14.75 204 LEU A C 1
ATOM 1503 O O . LEU A 1 204 ? 18.607 60.793 13.858 1.00 16.29 204 LEU A O 1
ATOM 1508 N N . GLU A 1 205 ? 17.235 62.172 14.988 1.00 15.37 205 GLU A N 1
ATOM 1509 C CA . GLU A 1 205 ? 17.694 63.390 14.315 1.00 15.52 205 GLU A CA 1
ATOM 1510 C C . GLU A 1 205 ? 19.212 63.565 14.353 1.00 14.21 205 GLU A C 1
ATOM 1511 O O . GLU A 1 205 ? 19.863 63.666 13.313 1.00 13.13 205 GLU A O 1
ATOM 1517 N N . PRO A 1 206 ? 19.799 63.616 15.559 1.00 13.49 206 PRO A N 1
ATOM 1518 C CA . PRO A 1 206 ? 21.251 63.785 15.614 1.00 11.89 206 PRO A CA 1
ATOM 1519 C C . PRO A 1 206 ? 22.010 62.602 15.018 1.00 12.49 206 PRO A C 1
ATOM 1520 O O . PRO A 1 206 ? 23.108 62.768 14.494 1.00 10.54 206 PRO A O 1
ATOM 1524 N N . ALA A 1 207 ? 21.426 61.410 15.083 1.00 11.86 207 ALA A N 1
ATOM 1525 C CA . ALA A 1 207 ? 22.087 60.229 14.536 1.00 11.58 207 ALA A CA 1
ATOM 1526 C C . ALA A 1 207 ? 22.203 60.302 13.016 1.00 11.17 207 ALA A C 1
ATOM 1527 O O . ALA A 1 207 ? 23.257 60.007 12.452 1.00 9.41 207 ALA A O 1
ATOM 1529 N N . ARG A 1 208 ? 21.122 60.697 12.354 1.00 11.82 208 ARG A N 1
ATOM 1530 C CA . ARG A 1 208 ? 21.132 60.784 10.900 1.00 13.88 208 ARG A CA 1
ATOM 1531 C C . ARG A 1 208 ? 22.016 61.918 10.390 1.00 14.62 208 ARG A C 1
ATOM 1532 O O . ARG A 1 208 ? 22.440 61.907 9.238 1.00 16.15 208 ARG A O 1
ATOM 1540 N N . LEU A 1 209 ? 22.298 62.895 11.243 1.00 14.47 209 LEU A N 1
ATOM 1541 C CA . LEU A 1 209 ? 23.147 64.008 10.847 1.00 14.73 209 LEU A CA 1
ATOM 1542 C C . LEU A 1 209 ? 24.612 63.619 10.982 1.00 14.60 209 LEU A C 1
ATOM 1543 O O . LEU A 1 209 ? 25.448 64.050 10.184 1.00 14.95 209 LEU A O 1
ATOM 1548 N N . LEU A 1 210 ? 24.918 62.800 11.987 1.00 12.61 210 LEU A N 1
ATOM 1549 C CA . LEU A 1 210 ? 26.288 62.358 12.222 1.00 11.87 210 LEU A CA 1
ATOM 1550 C C . LEU A 1 210 ? 26.736 61.283 11.235 1.00 12.36 210 LEU A C 1
ATOM 1551 O O . LEU A 1 210 ? 27.815 61.383 10.650 1.00 13.25 210 LEU A O 1
ATOM 1556 N N . ALA A 1 211 ? 25.912 60.257 11.053 1.00 12.62 211 ALA A N 1
ATOM 1557 C CA . ALA A 1 211 ? 26.242 59.165 10.139 1.00 14.98 211 ALA A CA 1
ATOM 1558 C C . ALA A 1 211 ? 26.323 59.661 8.699 1.00 15.73 211 ALA A C 1
ATOM 1559 O O . ALA A 1 211 ? 25.511 60.478 8.274 1.00 18.69 211 ALA A O 1
ATOM 1561 N N . THR A 1 212 ? 27.300 59.167 7.946 1.00 16.77 212 THR A N 1
ATOM 1562 C CA . THR A 1 212 ? 27.453 59.590 6.559 1.00 16.27 212 THR A CA 1
ATOM 1563 C C . THR A 1 212 ? 26.733 58.632 5.618 1.00 17.55 212 THR A C 1
ATOM 1564 O O . THR A 1 212 ? 26.323 59.006 4.515 1.00 15.69 212 THR A O 1
ATOM 1568 N N . LYS A 1 213 ? 26.553 57.398 6.078 1.00 16.36 213 LYS A N 1
ATOM 1569 C CA . LYS A 1 213 ? 25.903 56.371 5.281 1.00 17.06 213 LYS A CA 1
ATOM 1570 C C . LYS A 1 213 ? 24.566 55.877 5.821 1.00 16.89 213 LYS A C 1
ATOM 1571 O O . LYS A 1 213 ? 23.567 55.870 5.106 1.00 16.50 213 LYS A O 1
ATOM 1577 N N . ARG A 1 214 ? 24.528 55.468 7.082 1.00 15.40 214 ARG A N 1
ATOM 1578 C CA . ARG A 1 214 ? 23.284 54.921 7.591 1.00 16.03 214 ARG A CA 1
ATOM 1579 C C . ARG A 1 214 ? 23.094 54.987 9.104 1.00 14.39 214 ARG A C 1
ATOM 1580 O O . ARG A 1 214 ? 24.045 55.133 9.870 1.00 13.23 214 ARG A O 1
ATOM 1588 N N . VAL A 1 215 ? 21.835 54.875 9.509 1.00 14.23 215 VAL A N 1
ATOM 1589 C CA . VAL A 1 215 ? 21.458 54.858 10.908 1.00 12.82 215 VAL A CA 1
ATOM 1590 C C . VAL A 1 215 ? 20.560 53.643 11.071 1.00 13.02 215 VAL A C 1
ATOM 1591 O O . VAL A 1 215 ? 19.564 53.500 10.362 1.00 13.59 215 VAL A O 1
ATOM 1595 N N . VAL A 1 216 ? 20.930 52.762 11.995 1.00 12.92 216 VAL A N 1
ATOM 1596 C CA . VAL A 1 216 ? 20.174 51.543 12.262 1.00 11.03 216 VAL A CA 1
ATOM 1597 C C . VAL A 1 216 ? 19.531 51.629 13.645 1.00 10.70 216 VAL A C 1
ATOM 1598 O O . VAL A 1 216 ? 20.196 51.964 14.626 1.00 10.74 216 VAL A O 1
ATOM 1602 N N . VAL A 1 217 ? 18.238 51.332 13.721 1.00 8.75 217 VAL A N 1
ATOM 1603 C CA . VAL A 1 217 ? 17.519 51.375 14.993 1.00 9.49 217 VAL A CA 1
ATOM 1604 C C . VAL A 1 217 ? 16.889 50.014 15.290 1.00 8.58 217 VAL A C 1
ATOM 1605 O O . VAL A 1 217 ? 16.106 49.496 14.493 1.00 9.55 217 VAL A O 1
ATOM 1609 N N . LYS A 1 218 ? 17.235 49.433 16.435 1.00 8.53 218 LYS A N 1
ATOM 1610 C CA . LYS A 1 218 ? 16.674 48.145 16.817 1.00 9.37 218 LYS A CA 1
ATOM 1611 C C . LYS A 1 218 ? 15.282 48.388 17.395 1.00 10.02 218 LYS A C 1
ATOM 1612 O O . LYS A 1 218 ? 15.097 49.274 18.229 1.00 11.43 218 LYS A O 1
ATOM 1618 N N . ARG A 1 219 ? 14.303 47.611 16.946 1.00 9.67 219 ARG A N 1
ATOM 1619 C CA . ARG A 1 219 ? 12.927 47.773 17.419 1.00 12.00 219 ARG A CA 1
ATOM 1620 C C . ARG A 1 219 ? 12.259 46.417 17.598 1.00 13.57 219 ARG A C 1
ATOM 1621 O O . ARG A 1 219 ? 12.380 45.549 16.737 1.00 13.26 219 ARG A O 1
ATOM 1629 N N . PRO A 1 220 ? 11.545 46.216 18.716 1.00 14.89 220 PRO A N 1
ATOM 1630 C CA . PRO A 1 220 ? 10.875 44.927 18.921 1.00 15.56 220 PRO A CA 1
ATOM 1631 C C . PRO A 1 220 ? 9.675 44.850 17.981 1.00 15.15 220 PRO A C 1
ATOM 1632 O O . PRO A 1 220 ? 9.288 45.860 17.394 1.00 15.69 220 PRO A O 1
ATOM 1636 N N . ASP A 1 221 ? 9.096 43.663 17.824 1.00 14.36 221 ASP A N 1
ATOM 1637 C CA . ASP A 1 221 ? 7.941 43.502 16.938 1.00 15.14 221 ASP A CA 1
ATOM 1638 C C . ASP A 1 221 ? 6.769 44.386 17.341 1.00 14.97 221 ASP A C 1
ATOM 1639 O O . ASP A 1 221 ? 6.419 44.478 18.518 1.00 14.92 221 ASP A O 1
ATOM 1644 N N . TYR A 1 222 ? 6.171 45.028 16.341 1.00 16.36 222 TYR A N 1
ATOM 1645 C CA . TYR A 1 222 ? 5.022 45.915 16.514 1.00 17.81 222 TYR A CA 1
ATOM 1646 C C . TYR A 1 222 ? 5.373 47.265 17.126 1.00 18.37 222 TYR A C 1
ATOM 1647 O O . TYR A 1 222 ? 4.539 48.167 17.153 1.00 20.67 222 TYR A O 1
ATOM 1656 N N . ALA A 1 223 ? 6.598 47.412 17.619 1.00 17.14 223 ALA A N 1
ATOM 1657 C CA . ALA A 1 223 ? 7.006 48.683 18.206 1.00 18.17 223 ALA A CA 1
ATOM 1658 C C . ALA A 1 223 ? 7.061 49.751 17.116 1.00 18.99 223 ALA A C 1
ATOM 1659 O O . ALA A 1 223 ? 7.540 49.500 16.006 1.00 20.37 223 ALA A O 1
ATOM 1661 N N . PRO A 1 224 ? 6.560 50.959 17.417 1.00 18.88 224 PRO A N 1
ATOM 1662 C CA . PRO A 1 224 ? 6.570 52.043 16.433 1.00 17.71 224 PRO A CA 1
ATOM 1663 C C . PRO A 1 224 ? 8.000 52.457 16.114 1.00 17.74 224 PRO A C 1
ATOM 1664 O O . PRO A 1 224 ? 8.903 52.275 16.932 1.00 17.35 224 PRO A O 1
ATOM 1668 N N . PRO A 1 225 ? 8.228 53.003 14.911 1.00 17.95 225 PRO A N 1
ATOM 1669 C CA . PRO A 1 225 ? 9.582 53.429 14.555 1.00 17.94 225 PRO A CA 1
ATOM 1670 C C . PRO A 1 225 ? 10.002 54.569 15.478 1.00 17.91 225 PRO A C 1
ATOM 1671 O O . PRO A 1 225 ? 9.154 55.291 16.006 1.00 18.46 225 PRO A O 1
ATOM 1675 N N . LEU A 1 226 ? 11.304 54.720 15.685 1.00 17.02 226 LEU A N 1
ATOM 1676 C CA . LEU A 1 226 ? 11.811 55.770 16.560 1.00 18.76 226 LEU A CA 1
ATOM 1677 C C . LEU A 1 226 ? 11.403 57.147 16.042 1.00 19.66 226 LEU A C 1
ATOM 1678 O O . LEU A 1 226 ? 11.579 57.450 14.858 1.00 19.56 226 LEU A O 1
ATOM 1683 N N . ALA A 1 227 ? 10.850 57.968 16.933 1.00 19.90 227 ALA A N 1
ATOM 1684 C CA . ALA A 1 227 ? 10.408 59.317 16.583 1.00 19.78 227 ALA A CA 1
ATOM 1685 C C . ALA A 1 227 ? 9.269 59.304 15.561 1.00 19.98 227 ALA A C 1
ATOM 1686 O O . ALA A 1 227 ? 9.007 60.309 14.902 1.00 20.20 227 ALA A O 1
ATOM 1688 N N . ASN A 1 228 ? 8.598 58.161 15.435 1.00 20.79 228 ASN A N 1
ATOM 1689 C CA . ASN A 1 228 ? 7.490 58.006 14.496 1.00 21.49 228 ASN A CA 1
ATOM 1690 C C . ASN A 1 228 ? 7.892 58.270 13.051 1.00 21.62 228 ASN A C 1
ATOM 1691 O O . ASN A 1 228 ? 7.042 58.565 12.214 1.00 21.92 228 ASN A O 1
ATOM 1696 N N . VAL A 1 229 ? 9.185 58.167 12.759 1.00 20.37 229 VAL A N 1
ATOM 1697 C CA . VAL A 1 229 ? 9.671 58.383 11.402 1.00 20.50 229 VAL A CA 1
ATOM 1698 C C . VAL A 1 229 ? 9.709 57.033 10.692 1.00 20.78 229 VAL A C 1
ATOM 1699 O O . VAL A 1 229 ? 10.601 56.219 10.919 1.00 21.84 229 VAL A O 1
ATOM 1703 N N . ALA A 1 230 ? 8.725 56.801 9.834 1.00 22.22 230 ALA A N 1
ATOM 1704 C CA . ALA A 1 230 ? 8.626 55.547 9.106 1.00 23.11 230 ALA A CA 1
ATOM 1705 C C . ALA A 1 230 ? 9.747 55.367 8.096 1.00 23.46 230 ALA A C 1
ATOM 1706 O O . ALA A 1 230 ? 10.283 56.338 7.556 1.00 23.15 230 ALA A O 1
ATOM 1708 N N . THR A 1 231 ? 10.107 54.112 7.856 1.00 23.50 231 THR A N 1
ATOM 1709 C CA . THR A 1 231 ? 11.140 53.790 6.886 1.00 22.75 231 THR A CA 1
ATOM 1710 C C . THR A 1 231 ? 10.794 52.485 6.183 1.00 23.58 231 THR A C 1
ATOM 1711 O O . THR A 1 231 ? 10.326 51.532 6.811 1.00 24.45 231 THR A O 1
ATOM 1715 N N . PRO A 1 232 ? 11.016 52.428 4.862 1.00 22.89 232 PRO A N 1
ATOM 1716 C CA . PRO A 1 232 ? 10.719 51.226 4.081 1.00 23.73 232 PRO A CA 1
ATOM 1717 C C . PRO A 1 232 ? 11.773 50.126 4.185 1.00 22.84 232 PRO A C 1
ATOM 1718 O O . PRO A 1 232 ? 11.504 48.977 3.840 1.00 23.38 232 PRO A O 1
ATOM 1722 N N . ASN A 1 233 ? 12.965 50.484 4.656 1.00 22.06 233 ASN A N 1
ATOM 1723 C CA . ASN A 1 233 ? 14.069 49.532 4.774 1.00 22.01 233 ASN A CA 1
ATOM 1724 C C . ASN A 1 233 ? 14.287 49.028 6.199 1.00 19.87 233 ASN A C 1
ATOM 1725 O O . ASN A 1 233 ? 14.325 49.812 7.145 1.00 17.34 233 ASN A O 1
ATOM 1730 N N . ALA A 1 234 ? 14.440 47.714 6.341 1.00 18.51 234 ALA A N 1
ATOM 1731 C CA . ALA A 1 234 ? 14.655 47.110 7.648 1.00 18.49 234 ALA A CA 1
ATOM 1732 C C . ALA A 1 234 ? 14.995 45.631 7.543 1.00 18.89 234 ALA A C 1
ATOM 1733 O O . ALA A 1 234 ? 14.531 44.940 6.637 1.00 21.16 234 ALA A O 1
ATOM 1735 N N . VAL A 1 235 ? 15.816 45.156 8.472 1.00 18.15 235 VAL A N 1
ATOM 1736 C CA . VAL A 1 235 ? 16.193 43.750 8.515 1.00 18.44 235 VAL A CA 1
ATOM 1737 C C . VAL A 1 235 ? 15.294 43.118 9.563 1.00 17.96 235 VAL A C 1
ATOM 1738 O O . VAL A 1 235 ? 15.258 43.561 10.712 1.00 17.84 235 VAL A O 1
ATOM 1742 N N . VAL A 1 236 ? 14.558 42.091 9.164 1.00 19.12 236 VAL A N 1
ATOM 1743 C CA . VAL A 1 236 ? 13.638 41.435 10.077 1.00 19.57 236 VAL A CA 1
ATOM 1744 C C . VAL A 1 236 ? 14.157 40.102 10.598 1.00 19.66 236 VAL A C 1
ATOM 1745 O O . VAL A 1 236 ? 14.668 39.275 9.841 1.00 20.45 236 VAL A O 1
ATOM 1749 N N . THR A 1 237 ? 14.030 39.909 11.904 1.00 19.38 237 THR A N 1
ATOM 1750 C CA . THR A 1 237 ? 14.466 38.678 12.552 1.00 19.67 237 THR A CA 1
ATOM 1751 C C . THR A 1 237 ? 13.335 38.247 13.477 1.00 19.13 237 THR A C 1
ATOM 1752 O O . THR A 1 237 ? 12.315 38.920 13.552 1.00 17.97 237 THR A O 1
ATOM 1756 N N . LYS A 1 238 ? 13.503 37.137 14.185 1.00 18.95 238 LYS A N 1
ATOM 1757 C CA . LYS A 1 238 ? 12.449 36.689 15.083 1.00 20.88 238 LYS A CA 1
ATOM 1758 C C . LYS A 1 238 ? 12.433 37.564 16.330 1.00 20.01 238 LYS A C 1
ATOM 1759 O O . LYS A 1 238 ? 13.448 37.713 17.006 1.00 19.77 238 LYS A O 1
ATOM 1765 N N . GLY A 1 239 ? 11.283 38.168 16.609 1.00 18.92 239 GLY A N 1
ATOM 1766 C CA . GLY A 1 239 ? 11.160 39.006 17.785 1.00 18.24 239 GLY A CA 1
ATOM 1767 C C . GLY A 1 239 ? 11.383 40.490 17.578 1.00 19.08 239 GLY A C 1
ATOM 1768 O O . GLY A 1 239 ? 10.719 41.306 18.215 1.00 19.66 239 GLY A O 1
ATOM 1769 N N . HIS A 1 240 ? 12.313 40.855 16.702 1.00 17.87 240 HIS A N 1
ATOM 1770 C CA . HIS A 1 240 ? 12.582 42.271 16.469 1.00 18.52 240 HIS A CA 1
ATOM 1771 C C . HIS A 1 240 ? 13.018 42.563 15.040 1.00 16.93 240 HIS A C 1
ATOM 1772 O O . HIS A 1 240 ? 13.190 41.650 14.241 1.00 16.39 240 HIS A O 1
ATOM 1779 N N . ARG A 1 241 ? 13.185 43.845 14.725 1.00 15.38 241 ARG A N 1
ATOM 1780 C CA . ARG A 1 241 ? 13.616 44.271 13.398 1.00 15.13 241 ARG A CA 1
ATOM 1781 C C . ARG A 1 241 ? 14.643 45.390 13.561 1.00 14.67 241 ARG A C 1
ATOM 1782 O O . ARG A 1 241 ? 14.780 45.975 14.640 1.00 13.35 241 ARG A O 1
ATOM 1790 N N . PHE A 1 242 ? 15.358 45.683 12.483 1.00 12.23 242 PHE A N 1
ATOM 1791 C CA . PHE A 1 242 ? 16.352 46.739 12.486 1.00 11.29 242 PHE A CA 1
ATOM 1792 C C . PHE A 1 242 ? 15.959 47.755 11.426 1.00 12.88 242 PHE A C 1
ATOM 1793 O O . PHE A 1 242 ? 16.154 47.514 10.241 1.00 11.82 242 PHE A O 1
ATOM 1801 N N . ASP A 1 243 ? 15.386 48.878 11.854 1.00 13.21 243 ASP A N 1
ATOM 1802 C CA . ASP A 1 243 ? 14.991 49.923 10.921 1.00 13.91 243 ASP A CA 1
ATOM 1803 C C . ASP A 1 243 ? 16.235 50.583 10.343 1.00 14.83 243 ASP A C 1
ATOM 1804 O O . ASP A 1 243 ? 17.199 50.864 11.062 1.00 13.11 243 ASP A O 1
ATOM 1809 N N . ILE A 1 244 ? 16.204 50.838 9.039 1.00 13.03 244 ILE A N 1
ATOM 1810 C CA . ILE A 1 244 ? 17.341 51.423 8.346 1.00 14.20 244 ILE A CA 1
ATOM 1811 C C . ILE A 1 244 ? 17.024 52.796 7.757 1.00 14.45 244 ILE A C 1
ATOM 1812 O O . ILE A 1 244 ? 16.098 52.931 6.962 1.00 13.93 244 ILE A O 1
ATOM 1817 N N . TYR A 1 245 ? 17.780 53.813 8.161 1.00 13.08 245 TYR A N 1
ATOM 1818 C CA . TYR A 1 245 ? 17.565 55.162 7.644 1.00 15.36 245 TYR A CA 1
ATOM 1819 C C . TYR A 1 245 ? 18.812 55.644 6.932 1.00 15.55 245 TYR A C 1
ATOM 1820 O O . TYR A 1 245 ? 19.901 55.106 7.135 1.00 15.40 245 TYR A O 1
ATOM 1829 N N . ALA A 1 246 ? 18.654 56.664 6.097 1.00 15.80 246 ALA A N 1
ATOM 1830 C CA . ALA A 1 246 ? 19.792 57.220 5.389 1.00 15.96 246 ALA A CA 1
ATOM 1831 C C . ALA A 1 246 ? 20.496 58.245 6.281 1.00 16.03 246 ALA A C 1
ATOM 1832 O O . ALA A 1 246 ? 19.865 58.899 7.116 1.00 14.06 246 ALA A O 1
ATOM 1834 N N . GLY A 1 247 ? 21.807 58.370 6.108 1.00 17.25 247 GLY A N 1
ATOM 1835 C CA . GLY A 1 247 ? 22.567 59.329 6.888 1.00 17.74 247 GLY A CA 1
ATOM 1836 C C . GLY A 1 247 ? 22.707 60.628 6.115 1.00 19.03 247 GLY A C 1
ATOM 1837 O O . GLY A 1 247 ? 21.861 60.947 5.281 1.00 18.61 247 GLY A O 1
ATOM 1838 N N . THR A 1 248 ? 23.770 61.377 6.384 1.00 20.46 248 THR A N 1
ATOM 1839 C CA . THR A 1 248 ? 24.006 62.640 5.692 1.00 21.31 248 THR A CA 1
ATOM 1840 C C . THR A 1 248 ? 25.383 62.616 5.031 1.00 21.07 248 THR A C 1
ATOM 1841 O O . THR A 1 248 ? 26.397 62.903 5.666 1.00 20.38 248 THR A O 1
ATOM 1845 N N . PRO A 1 249 ? 25.429 62.268 3.736 1.00 22.80 249 PRO A N 1
ATOM 1846 C CA . PRO A 1 249 ? 26.674 62.198 2.969 1.00 24.11 249 PRO A CA 1
ATOM 1847 C C . PRO A 1 249 ? 27.523 63.446 3.141 1.00 24.36 249 PRO A C 1
ATOM 1848 O O . PRO A 1 249 ? 26.999 64.546 3.317 1.00 23.14 249 PRO A O 1
ATOM 1852 N N . VAL A 1 250 ? 28.838 63.263 3.098 1.00 26.19 250 VAL A N 1
ATOM 1853 C CA . VAL A 1 250 ? 29.774 64.370 3.232 1.00 28.36 250 VAL A CA 1
ATOM 1854 C C . VAL A 1 250 ? 29.754 65.214 1.958 1.00 28.43 250 VAL A C 1
ATOM 1855 O O . VAL A 1 250 ? 29.470 64.701 0.872 1.00 28.21 250 VAL A O 1
#

CATH classification: 3.40.1630.10 (+1 more: 3.40.50.150)

Organism: Shigella flexneri (NCBI:txid623)